Protein AF-0000000083668691 (afdb_homodimer)

Radius of gyration: 17.93 Å; Cα contacts (8 Å, |Δi|>4): 559; chains: 2; bounding box: 50×46×38 Å

Solvent-accessible surface area (backbone atoms only — not comparable to full-atom values): 11368 Å² total; per-residue (Å²): 122,54,27,20,34,43,36,42,38,36,45,34,29,28,85,39,55,47,68,61,53,48,50,50,60,64,41,33,59,66,46,41,31,70,76,36,51,63,59,23,62,40,50,41,69,75,35,77,84,56,58,48,55,72,8,24,35,39,38,32,35,18,89,68,47,83,73,34,59,35,37,27,35,35,28,67,38,55,37,80,88,70,32,34,39,31,34,32,60,79,45,52,50,54,55,80,65,25,82,39,41,37,38,38,40,38,47,41,69,37,71,74,122,120,55,27,21,34,43,36,42,38,37,44,33,30,29,84,40,53,45,69,60,54,46,49,51,62,64,41,34,60,68,47,41,32,70,77,36,50,63,59,22,61,41,49,44,68,78,35,76,84,55,56,48,56,73,7,24,34,39,39,32,36,17,90,70,45,83,75,33,58,36,37,29,34,34,29,68,38,56,37,80,90,69,32,36,38,31,33,31,61,77,47,53,48,53,55,78,66,25,81,39,41,39,38,37,41,38,48,42,69,36,72,72,124

pLDDT: mean 93.9, std 8.85, range [37.94, 98.94]

Secondary structure (DSSP, 8-state):
--EEEEEEEEEEEESS-HHHHHHHHHTHHHHHHHH-TTTEEEEEEEETTSSSTT-EEEEEE-TT-SS-SEEEEEEEEEETTTTEEEEEEEEEGGGGT-SEEEEEEEEEEE---/--EEEEEEEEEEEEES-HHHHHHHHHTHHHHHHHH-TTTEEEEEEEETTSSSTT-EEEEEE-TT-SS-SEEEEEEEEEETTTTEEEEEEEE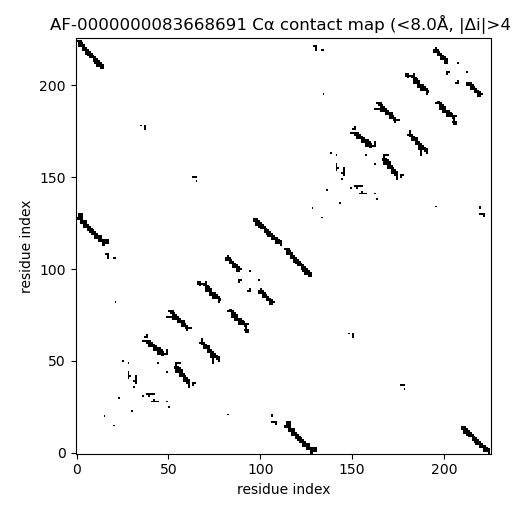EGGGGT-SEEEEEEEEEEE---

Nearest PDB structures (foldseek):
  8h3j-assembly1_A  TM=9.217E-01  e=1.024E-06  Halostachys caspica
  8ho2-assembly1_B  TM=9.103E-01  e=5.864E-06  Nelumbo nucifera
  4q0k-assembly1_A  TM=9.110E-01  e=1.590E-05  Medicago truncatula
  7mwn-assembly1_A  TM=8.900E-01  e=5.864E-06  Arabidopsis thaliana
  4dsc-assembly1_B  TM=8.656E-01  e=2.617E-05  Arabidopsis thaliana

Structure (mmCIF, N/CA/C/O backbone):
data_AF-0000000083668691-model_v1
#
loop_
_entity.id
_entity.type
_entity.pdbx_description
1 polymer 'MLP-like protein 423-like'
#
loop_
_atom_site.group_PDB
_atom_site.id
_atom_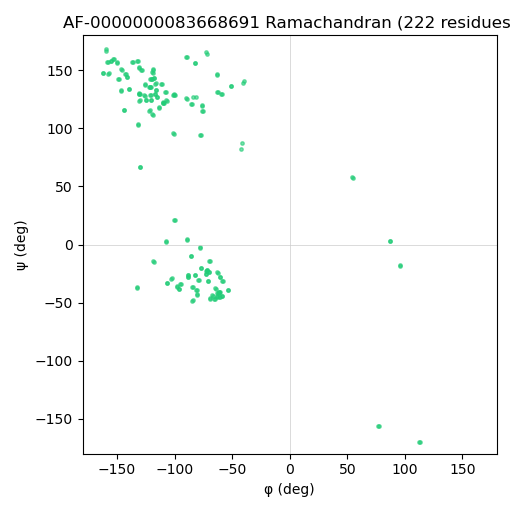site.type_symbol
_atom_site.label_atom_id
_atom_site.label_alt_id
_atom_site.label_comp_id
_atom_site.label_asym_id
_atom_site.label_entity_id
_atom_site.label_seq_id
_atom_site.pdbx_PDB_ins_code
_atom_site.Cartn_x
_atom_site.Cartn_y
_atom_site.Cartn_z
_atom_site.occupancy
_atom_site.B_iso_or_equiv
_atom_site.auth_seq_id
_atom_site.auth_comp_id
_atom_site.auth_asym_id
_atom_site.auth_atom_id
_atom_site.pdbx_PDB_model_num
ATOM 1 N N . MET A 1 1 ? -27.156 2.176 -1.425 1 62.47 1 MET A N 1
ATOM 2 C CA . MET A 1 1 ? -26.297 2.779 -0.406 1 62.47 1 MET A CA 1
ATOM 3 C C . MET A 1 1 ? -25.078 3.438 -1.041 1 62.47 1 MET A C 1
ATOM 5 O O . MET A 1 1 ? -24.656 3.045 -2.129 1 62.47 1 MET A O 1
ATOM 9 N N . ALA A 1 2 ? -24.609 4.457 -0.485 1 76.69 2 ALA A N 1
ATOM 10 C CA . ALA A 1 2 ? -23.516 5.199 -1.096 1 76.69 2 ALA A CA 1
ATOM 11 C C . ALA A 1 2 ? -22.266 4.336 -1.189 1 76.69 2 ALA A C 1
ATOM 13 O O . ALA A 1 2 ? -22.047 3.453 -0.357 1 76.69 2 ALA A O 1
ATOM 14 N N . ALA A 1 3 ? -21.75 4.387 -2.365 1 89.5 3 ALA A N 1
ATOM 15 C CA . ALA A 1 3 ? -20.5 3.658 -2.584 1 89.5 3 ALA A CA 1
ATOM 16 C C . ALA A 1 3 ? -19.375 4.605 -2.996 1 89.5 3 ALA A C 1
ATOM 18 O O . ALA A 1 3 ? -19.641 5.727 -3.438 1 89.5 3 ALA A O 1
ATOM 19 N N . LEU A 1 4 ? -18.188 4.223 -2.572 1 94.81 4 LEU A N 1
ATOM 20 C CA . LEU A 1 4 ? -17.031 5 -3.002 1 94.81 4 LEU A CA 1
ATOM 21 C C . LEU A 1 4 ? -15.93 4.09 -3.514 1 94.81 4 LEU A C 1
ATOM 23 O O . LEU A 1 4 ? -15.914 2.893 -3.217 1 94.81 4 LEU A O 1
ATOM 27 N N . ARG A 1 5 ? -15.086 4.727 -4.328 1 96.75 5 ARG A N 1
ATOM 28 C CA . ARG A 1 5 ? -13.812 4.125 -4.691 1 96.75 5 ARG A CA 1
ATOM 29 C C . ARG A 1 5 ? -12.656 4.828 -3.984 1 96.75 5 ARG A C 1
ATOM 31 O O . ARG A 1 5 ? -12.594 6.059 -3.951 1 96.75 5 ARG A O 1
ATOM 38 N N . GLY A 1 6 ? -11.914 4.059 -3.285 1 97.56 6 GLY A N 1
ATOM 39 C CA . GLY A 1 6 ? -10.648 4.543 -2.746 1 97.56 6 GLY A CA 1
ATOM 40 C C . GLY A 1 6 ? -9.445 4.102 -3.555 1 97.56 6 GLY A C 1
ATOM 41 O O . GLY A 1 6 ? -9.328 2.928 -3.914 1 97.56 6 GLY A O 1
ATOM 42 N N . LYS A 1 7 ? -8.578 5.09 -3.914 1 98.25 7 LYS A N 1
ATOM 43 C CA . LYS A 1 7 ? -7.379 4.77 -4.684 1 98.25 7 LYS A CA 1
ATOM 44 C C . LYS A 1 7 ? -6.117 5.191 -3.932 1 98.25 7 LYS A C 1
ATOM 46 O O . LYS A 1 7 ? -6.078 6.27 -3.332 1 98.25 7 LYS A O 1
ATOM 51 N N . LEU A 1 8 ? -5.129 4.312 -3.916 1 98.69 8 LEU A N 1
ATOM 52 C CA . LEU A 1 8 ? -3.785 4.613 -3.436 1 98.69 8 LEU A CA 1
ATOM 53 C C . LEU A 1 8 ? -2.744 4.285 -4.5 1 98.69 8 LEU A C 1
ATOM 55 O O . LEU A 1 8 ? -2.713 3.168 -5.023 1 98.69 8 LEU A O 1
ATOM 59 N N . GLU A 1 9 ? -1.947 5.227 -4.859 1 98.75 9 GLU A N 1
ATOM 60 C CA . GLU A 1 9 ? -0.796 5.027 -5.734 1 98.75 9 GLU A CA 1
ATOM 61 C C . GLU A 1 9 ? 0.509 5.352 -5.012 1 98.75 9 GLU A C 1
ATOM 63 O O . GLU A 1 9 ? 0.641 6.414 -4.398 1 98.75 9 GLU A O 1
ATOM 68 N N . VAL A 1 10 ? 1.427 4.441 -5.086 1 98.38 10 VAL A N 1
ATOM 69 C CA . VAL A 1 10 ? 2.762 4.648 -4.531 1 98.38 10 VAL A CA 1
ATOM 70 C C . VAL A 1 10 ? 3.807 4.512 -5.637 1 98.38 10 VAL A C 1
ATOM 72 O O . VAL A 1 10 ? 3.771 3.559 -6.418 1 98.38 10 VAL A O 1
ATOM 75 N N . ASP A 1 11 ? 4.648 5.492 -5.719 1 97.81 11 ASP A N 1
ATOM 76 C CA . ASP A 1 11 ? 5.77 5.539 -6.652 1 97.81 11 ASP A CA 1
ATOM 77 C C . ASP A 1 11 ? 7.094 5.695 -5.91 1 97.81 11 ASP A C 1
ATOM 79 O O . ASP A 1 11 ? 7.316 6.699 -5.23 1 97.81 11 ASP A O 1
ATOM 83 N N . ILE A 1 12 ? 7.938 4.652 -6.023 1 96.94 12 ILE A N 1
ATOM 84 C CA . ILE A 1 12 ? 9.219 4.699 -5.32 1 96.94 12 ILE A CA 1
ATOM 85 C C . ILE A 1 12 ? 10.359 4.641 -6.328 1 96.94 12 ILE A C 1
ATOM 87 O O . ILE A 1 12 ? 10.188 4.145 -7.445 1 96.94 12 ILE A O 1
ATOM 91 N N . GLU A 1 13 ? 11.461 5.254 -5.953 1 95.44 13 GLU A N 1
ATOM 92 C CA . GLU A 1 13 ? 12.727 5.098 -6.66 1 95.44 13 GLU A CA 1
ATOM 93 C C . GLU A 1 13 ? 13.773 4.434 -5.773 1 95.44 13 GLU A C 1
ATOM 95 O O . GLU A 1 13 ? 13.898 4.766 -4.594 1 95.44 13 GLU A O 1
ATOM 100 N N . LEU A 1 14 ? 14.461 3.414 -6.371 1 91.56 14 LEU A N 1
ATOM 101 C CA . LEU A 1 14 ? 15.508 2.775 -5.582 1 91.56 14 LEU A CA 1
ATOM 102 C C . LEU A 1 14 ? 16.672 2.336 -6.473 1 91.56 14 LEU A C 1
ATOM 104 O O . LEU A 1 14 ? 16.5 2.18 -7.688 1 91.56 14 LEU A O 1
ATOM 108 N N . LYS A 1 15 ? 17.875 2.357 -5.816 1 88.94 15 LYS A N 1
ATOM 109 C CA . LYS A 1 15 ? 19.078 1.866 -6.496 1 88.94 15 LYS A CA 1
ATOM 110 C C . LYS A 1 15 ? 19.109 0.341 -6.512 1 88.94 15 LYS A C 1
ATOM 112 O O . LYS A 1 15 ? 19.469 -0.286 -5.512 1 88.94 15 LYS A O 1
ATOM 117 N N . SER A 1 16 ? 18.609 -0.259 -7.602 1 89.12 16 SER A N 1
ATOM 118 C CA . SER A 1 16 ? 18.562 -1.709 -7.762 1 89.12 16 SER A CA 1
ATOM 119 C C . SER A 1 16 ? 18.438 -2.098 -9.234 1 89.12 16 SER A C 1
ATOM 121 O O . SER A 1 16 ? 18.219 -1.238 -10.094 1 89.12 16 SER A O 1
ATOM 123 N N . ASN A 1 17 ? 18.625 -3.334 -9.477 1 92.5 17 ASN A N 1
ATOM 124 C CA . ASN A 1 17 ? 18.391 -3.908 -10.797 1 92.5 17 ASN A CA 1
ATOM 125 C C . ASN A 1 17 ? 16.922 -4.258 -11 1 92.5 17 ASN A C 1
ATOM 127 O O . ASN A 1 17 ? 16.344 -5 -10.203 1 92.5 17 ASN A O 1
ATOM 131 N N . ALA A 1 18 ? 16.375 -3.75 -12.086 1 95 18 ALA A N 1
ATOM 132 C CA . ALA A 1 18 ? 14.945 -3.926 -12.328 1 95 18 ALA A CA 1
ATOM 133 C C . ALA A 1 18 ? 14.594 -5.402 -12.492 1 95 18 ALA A C 1
ATOM 135 O O . ALA A 1 18 ? 13.555 -5.859 -12 1 95 18 ALA A O 1
ATOM 136 N N . ASP A 1 19 ? 15.414 -6.152 -13.195 1 95.19 19 ASP A N 1
ATOM 137 C CA . ASP A 1 19 ? 15.148 -7.57 -13.406 1 95.19 19 ASP A CA 1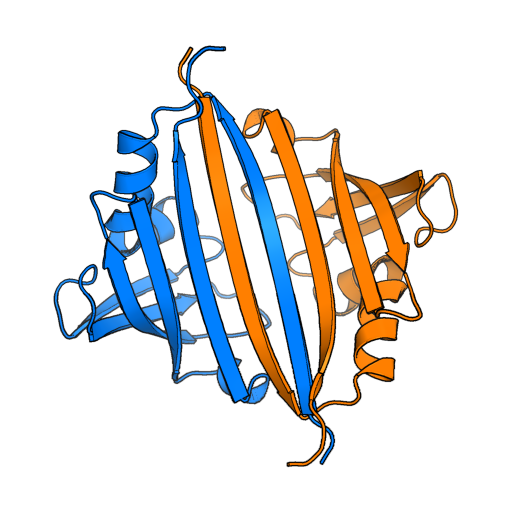
ATOM 138 C C . ASP A 1 19 ? 15.148 -8.336 -12.086 1 95.19 19 ASP A C 1
ATOM 140 O O . ASP A 1 19 ? 14.266 -9.156 -11.836 1 95.19 19 ASP A O 1
ATOM 144 N N . LYS A 1 20 ? 16.125 -8.039 -11.305 1 94.5 20 LYS A N 1
ATOM 145 C CA . LYS A 1 20 ? 16.234 -8.719 -10.008 1 94.5 20 LYS A CA 1
ATOM 146 C C . LYS A 1 20 ? 15.055 -8.359 -9.102 1 94.5 20 LYS A C 1
ATOM 148 O O . LYS A 1 20 ? 14.484 -9.227 -8.445 1 94.5 20 LYS A O 1
ATOM 153 N N . TYR A 1 21 ? 14.773 -7.156 -9.031 1 96.06 21 TYR A N 1
ATOM 154 C CA . TYR A 1 21 ? 13.648 -6.703 -8.227 1 96.06 21 TYR A CA 1
ATOM 155 C C . TYR A 1 21 ? 12.344 -7.336 -8.695 1 96.06 21 TYR A C 1
ATOM 157 O O . TYR A 1 21 ? 11.547 -7.812 -7.883 1 96.06 21 TYR A O 1
ATOM 165 N N . TRP A 1 22 ? 12.102 -7.395 -10 1 97.69 22 TRP A N 1
ATOM 166 C CA . TRP A 1 22 ? 10.914 -8.008 -10.578 1 97.69 22 TRP A CA 1
ATOM 167 C C . TRP A 1 22 ? 10.836 -9.484 -10.227 1 97.69 22 TRP A C 1
ATOM 169 O O . TRP A 1 22 ? 9.781 -9.984 -9.828 1 97.69 22 TRP A O 1
ATOM 179 N N . GLN A 1 23 ? 11.93 -10.172 -10.266 1 97.06 23 GLN A N 1
ATOM 180 C CA . GLN A 1 23 ? 11.953 -11.594 -9.93 1 97.06 23 GLN A CA 1
ATOM 181 C C . GLN A 1 23 ? 11.578 -11.812 -8.469 1 97.06 23 GLN A C 1
ATOM 183 O O . GLN A 1 23 ? 10.898 -12.789 -8.133 1 97.06 23 GLN A O 1
ATOM 188 N N . THR A 1 24 ? 12.039 -10.922 -7.637 1 96.44 24 THR A N 1
ATOM 189 C CA . THR A 1 24 ? 11.68 -10.992 -6.227 1 96.44 24 THR A CA 1
ATOM 190 C C . THR A 1 24 ? 10.172 -10.867 -6.043 1 96.44 24 THR A C 1
ATOM 192 O O . THR A 1 24 ? 9.562 -11.617 -5.273 1 96.44 24 THR A O 1
ATOM 195 N N . ILE A 1 25 ? 9.57 -9.938 -6.719 1 97.75 25 ILE A N 1
ATOM 196 C CA . ILE A 1 25 ? 8.125 -9.742 -6.668 1 97.75 25 ILE A CA 1
ATOM 197 C C . ILE A 1 25 ? 7.418 -10.992 -7.176 1 97.75 25 ILE A C 1
ATOM 199 O O . ILE A 1 25 ? 6.461 -11.469 -6.562 1 97.75 25 ILE A O 1
ATOM 203 N N . ARG A 1 26 ? 7.93 -11.594 -8.242 1 98.12 26 ARG A N 1
ATOM 204 C CA . ARG A 1 26 ? 7.32 -12.773 -8.836 1 98.12 26 ARG A CA 1
ATOM 205 C C . ARG A 1 26 ? 7.473 -13.992 -7.922 1 98.12 26 ARG A C 1
ATOM 207 O O . ARG A 1 26 ? 6.652 -14.906 -7.957 1 98.12 26 ARG A O 1
ATOM 214 N N . ASP A 1 27 ? 8.469 -13.969 -7.055 1 98.12 27 ASP A N 1
ATOM 215 C CA . ASP A 1 27 ? 8.719 -15.078 -6.141 1 98.12 27 ASP A CA 1
ATOM 216 C C . ASP A 1 27 ? 8.164 -14.781 -4.746 1 98.12 27 ASP A C 1
ATOM 218 O O . ASP A 1 27 ? 8.609 -15.375 -3.76 1 98.12 27 ASP A O 1
ATOM 222 N N . SER A 1 28 ? 7.262 -13.898 -4.664 1 97.81 28 SER A N 1
ATOM 223 C CA . SER A 1 28 ? 6.723 -13.414 -3.398 1 97.81 28 SER A CA 1
ATOM 224 C C . SER A 1 28 ? 6.125 -14.555 -2.578 1 97.81 28 SER A C 1
ATOM 226 O O . SER A 1 28 ? 6.137 -14.508 -1.346 1 97.81 28 SER A O 1
ATOM 228 N N . THR A 1 29 ? 5.562 -15.602 -3.189 1 98.31 29 THR A N 1
ATOM 229 C CA . THR A 1 29 ? 4.965 -16.719 -2.482 1 98.31 29 THR A CA 1
ATOM 230 C C . THR A 1 29 ? 5.949 -17.312 -1.477 1 98.31 29 THR A C 1
ATOM 232 O O . THR A 1 29 ? 5.578 -17.625 -0.341 1 98.31 29 THR A O 1
ATOM 235 N N . THR A 1 30 ? 7.188 -17.391 -1.86 1 97.62 30 THR A N 1
ATOM 236 C CA . THR A 1 30 ? 8.211 -17.984 -1.01 1 97.62 30 THR A CA 1
ATOM 237 C C . THR A 1 30 ? 8.984 -16.906 -0.254 1 97.62 30 THR A C 1
ATOM 239 O O . THR A 1 30 ? 9.281 -17.078 0.932 1 97.62 30 THR A O 1
ATOM 242 N N . ILE A 1 31 ? 9.25 -15.781 -0.813 1 97.38 31 ILE A N 1
ATOM 243 C CA . ILE A 1 31 ? 10.172 -14.773 -0.285 1 97.38 31 ILE A CA 1
ATOM 244 C C . ILE A 1 31 ? 9.469 -13.953 0.792 1 97.38 31 ILE A C 1
ATOM 246 O O . ILE A 1 31 ? 10.055 -13.648 1.832 1 97.38 31 ILE A O 1
ATOM 250 N N . PHE A 1 32 ? 8.227 -13.617 0.652 1 96.25 32 PHE A N 1
ATOM 251 C CA . PHE A 1 32 ? 7.578 -12.648 1.524 1 96.25 32 PHE A CA 1
ATOM 252 C C . PHE A 1 32 ? 7.414 -13.211 2.932 1 96.25 32 PHE A C 1
ATOM 254 O O . PHE A 1 32 ? 7.777 -12.555 3.912 1 96.25 32 PHE A O 1
ATOM 261 N N . PRO A 1 33 ? 6.914 -14.492 3.09 1 96.69 33 PRO A N 1
ATOM 262 C CA . PRO A 1 33 ? 6.793 -15.008 4.457 1 96.69 33 PRO A CA 1
ATOM 263 C C . PRO A 1 33 ? 8.133 -15.078 5.184 1 96.69 33 PRO A C 1
ATOM 265 O O . PRO A 1 33 ? 8.195 -14.883 6.402 1 96.69 33 PRO A O 1
ATOM 268 N N . LYS A 1 34 ? 9.258 -15.25 4.441 1 95.75 34 LYS A N 1
ATOM 269 C CA . LYS A 1 34 ? 10.594 -15.328 5.031 1 95.75 34 LYS A CA 1
ATOM 270 C C . LYS A 1 34 ? 11.133 -13.938 5.355 1 95.75 34 LYS A C 1
ATOM 272 O O . LYS A 1 34 ? 11.703 -13.719 6.43 1 95.75 34 LYS A O 1
ATOM 277 N N . ALA A 1 35 ? 10.93 -13.031 4.445 1 91.81 35 ALA A N 1
ATOM 278 C CA . ALA A 1 35 ? 11.492 -11.695 4.57 1 91.81 35 ALA A CA 1
ATOM 279 C C . ALA A 1 35 ? 10.664 -10.836 5.523 1 91.81 35 ALA A C 1
ATOM 281 O O . ALA A 1 35 ? 11.203 -9.961 6.211 1 91.81 35 ALA A O 1
ATOM 282 N N . PHE A 1 36 ? 9.281 -11.117 5.586 1 90.5 36 PHE A N 1
ATOM 283 C CA . PHE A 1 36 ? 8.375 -10.305 6.391 1 90.5 36 PHE A CA 1
ATOM 284 C C . PHE A 1 36 ? 7.508 -11.18 7.285 1 90.5 36 PHE A C 1
ATOM 286 O O . PHE A 1 36 ? 6.277 -11.141 7.195 1 90.5 36 PHE A O 1
ATOM 293 N N . PRO A 1 37 ? 8.07 -11.828 8.219 1 90.06 37 PRO A N 1
ATOM 294 C CA . PRO A 1 37 ? 7.312 -12.766 9.055 1 90.06 37 PRO A CA 1
ATOM 295 C C . PRO A 1 37 ? 6.336 -12.055 9.992 1 90.06 37 PRO A C 1
ATOM 297 O O . PRO A 1 37 ? 5.402 -12.68 10.508 1 90.06 37 PRO A O 1
ATOM 300 N N . HIS A 1 38 ? 6.488 -10.766 10.141 1 85.25 38 HIS A N 1
ATOM 301 C CA . HIS A 1 38 ? 5.57 -9.969 10.945 1 85.25 38 HIS A CA 1
ATOM 302 C C . HIS A 1 38 ? 4.27 -9.703 10.195 1 85.25 38 HIS A C 1
ATOM 304 O O . HIS A 1 38 ? 3.244 -9.398 10.812 1 85.25 38 HIS A O 1
ATOM 310 N N . ASP A 1 39 ? 4.348 -9.844 8.898 1 89.38 39 ASP A N 1
ATOM 311 C CA . ASP A 1 39 ? 3.184 -9.523 8.086 1 89.38 39 ASP A CA 1
ATOM 312 C C . ASP A 1 39 ? 2.512 -10.789 7.562 1 89.38 39 ASP A C 1
ATOM 314 O O . ASP A 1 39 ? 1.282 -10.867 7.5 1 89.38 39 ASP A O 1
ATOM 318 N N . TYR A 1 40 ? 3.381 -11.75 7.32 1 94.31 40 TYR A N 1
ATOM 319 C CA . TYR A 1 40 ? 2.867 -12.945 6.664 1 94.31 40 TYR A CA 1
ATOM 320 C C . TYR A 1 40 ? 3.297 -14.203 7.414 1 94.31 40 TYR A C 1
ATOM 322 O O . TYR A 1 40 ? 4.488 -14.406 7.66 1 94.31 40 TYR A O 1
ATOM 330 N N . LYS A 1 41 ? 2.346 -15.055 7.695 1 96 41 LYS A N 1
ATOM 331 C CA . LYS A 1 41 ? 2.656 -16.391 8.211 1 96 41 LYS A CA 1
ATOM 332 C C . LYS A 1 41 ? 2.961 -17.359 7.074 1 96 41 LYS A C 1
ATOM 334 O O . LYS A 1 41 ? 3.969 -18.062 7.113 1 96 41 LYS A O 1
ATOM 339 N N . SER A 1 42 ? 2.082 -17.359 6.047 1 97.81 42 SER A N 1
ATOM 340 C CA . SER A 1 42 ? 2.32 -18.219 4.891 1 97.81 42 SER A CA 1
ATOM 341 C C . SER A 1 42 ? 1.568 -17.719 3.664 1 97.81 42 SER A C 1
ATOM 343 O O . SER A 1 42 ? 0.608 -16.953 3.785 1 97.81 42 SER A O 1
ATOM 345 N N . ILE A 1 43 ? 2.047 -18.094 2.516 1 98.56 43 ILE A N 1
ATOM 346 C CA . ILE A 1 43 ? 1.37 -17.938 1.233 1 98.56 43 ILE A CA 1
ATOM 347 C C . ILE A 1 43 ? 1.383 -19.266 0.478 1 98.56 43 ILE A C 1
ATOM 349 O O . ILE A 1 43 ? 2.445 -19.859 0.263 1 98.56 43 ILE A O 1
ATOM 353 N N . GLU A 1 44 ? 0.195 -19.734 0.093 1 98.81 44 GLU A N 1
ATOM 354 C CA . GLU A 1 44 ? 0.077 -21.031 -0.574 1 98.81 44 GLU A CA 1
ATOM 355 C C . GLU A 1 44 ? -0.562 -20.891 -1.952 1 98.81 44 GLU A C 1
ATOM 357 O O . GLU A 1 44 ? -1.511 -20.109 -2.123 1 98.81 44 GLU A O 1
ATOM 362 N N . ILE A 1 45 ? -0.086 -21.656 -2.863 1 98.88 45 ILE A N 1
ATOM 363 C CA . ILE A 1 45 ? -0.696 -21.703 -4.188 1 98.88 45 ILE A CA 1
ATOM 364 C C . ILE A 1 45 ? -1.848 -22.719 -4.188 1 98.88 45 ILE A C 1
ATOM 366 O O . ILE A 1 45 ? -1.642 -23.906 -3.943 1 98.88 45 ILE A O 1
ATOM 370 N N . LEU A 1 46 ? -3.031 -22.203 -4.504 1 98.81 46 LEU A N 1
ATOM 371 C CA . LEU A 1 46 ? -4.203 -23.078 -4.516 1 98.81 46 LEU A CA 1
ATOM 372 C C . LEU A 1 46 ? -4.492 -23.578 -5.93 1 98.81 46 LEU A C 1
ATOM 374 O O . LEU A 1 46 ? -4.957 -24.703 -6.109 1 98.81 46 LEU A O 1
ATOM 378 N N . GLU A 1 47 ? -4.305 -22.734 -6.914 1 98.81 47 GLU A N 1
ATOM 379 C CA . GLU A 1 47 ? -4.492 -23.047 -8.328 1 98.81 47 GLU A CA 1
ATOM 380 C C . GLU A 1 47 ? -3.424 -22.375 -9.188 1 98.81 47 GLU A C 1
ATOM 382 O O . GLU A 1 47 ? -3.018 -21.25 -8.906 1 98.81 47 GLU A O 1
ATOM 387 N N . GLY A 1 48 ? -3 -23.016 -10.211 1 98.69 48 GLY A N 1
ATOM 388 C CA . GLY A 1 48 ? -1.98 -22.484 -11.102 1 98.69 48 GLY A CA 1
ATOM 389 C C . GLY A 1 48 ? -0.579 -22.578 -10.523 1 98.69 48 GLY A C 1
ATOM 390 O O . GLY A 1 48 ? -0.291 -23.469 -9.727 1 98.69 48 GLY A O 1
ATOM 391 N N . ASP A 1 49 ? 0.387 -21.688 -11.008 1 98.44 49 ASP A N 1
ATOM 392 C CA . ASP A 1 49 ? 1.78 -21.75 -10.57 1 98.44 49 ASP A CA 1
ATOM 393 C C . ASP A 1 49 ? 2.119 -20.594 -9.641 1 98.44 49 ASP A C 1
ATOM 395 O O . ASP A 1 49 ? 3.281 -20.406 -9.281 1 98.44 49 ASP A O 1
ATOM 399 N N . GLY A 1 50 ? 1.135 -19.766 -9.328 1 98.38 50 GLY A N 1
ATOM 400 C CA . GLY A 1 50 ? 1.32 -18.656 -8.414 1 98.38 50 GLY A CA 1
ATOM 401 C C . GLY A 1 50 ? 1.824 -17.391 -9.102 1 98.38 50 GLY A C 1
ATOM 402 O O . GLY A 1 50 ? 1.99 -16.359 -8.453 1 98.38 50 GLY A O 1
ATOM 403 N N . LYS A 1 51 ? 1.968 -17.453 -10.453 1 98.31 51 LYS A N 1
ATOM 404 C CA . LYS A 1 51 ? 2.568 -16.328 -11.156 1 98.31 51 LYS A CA 1
ATOM 405 C C . LYS A 1 51 ? 1.741 -15.938 -12.375 1 98.31 51 LYS A C 1
ATOM 407 O O . LYS A 1 51 ? 1.53 -14.75 -12.641 1 98.31 51 LYS A O 1
ATOM 412 N N . ALA A 1 52 ? 1.181 -16.875 -13.055 1 98.31 52 ALA A N 1
ATOM 413 C CA . ALA A 1 52 ? 0.442 -16.625 -14.289 1 98.31 52 ALA A CA 1
ATOM 414 C C . ALA A 1 52 ? -0.983 -16.172 -13.992 1 98.31 52 ALA A C 1
ATOM 416 O O . ALA A 1 52 ? -1.52 -16.453 -12.914 1 98.31 52 ALA A O 1
ATOM 417 N N . ALA A 1 53 ? -1.551 -15.453 -14.977 1 98.69 53 ALA A N 1
ATOM 418 C CA . ALA A 1 53 ? -2.957 -15.07 -14.883 1 98.69 53 ALA A CA 1
ATOM 419 C C . ALA A 1 53 ? -3.834 -16.281 -14.578 1 98.69 53 ALA A C 1
ATOM 421 O O . ALA A 1 53 ? -3.643 -17.359 -15.164 1 98.69 53 ALA A O 1
ATOM 422 N N . GLY A 1 54 ? -4.754 -16.078 -13.68 1 98.81 54 GLY A N 1
ATOM 423 C CA . GLY A 1 54 ? -5.664 -17.156 -13.305 1 98.81 54 GLY A CA 1
ATOM 424 C C . GLY A 1 54 ? -5.223 -17.906 -12.062 1 98.81 54 GLY A C 1
ATOM 425 O O . GLY A 1 54 ? -6.012 -18.641 -11.453 1 98.81 54 GLY A O 1
ATOM 426 N N . SER A 1 55 ? -3.885 -17.797 -11.641 1 98.88 55 SER A N 1
ATOM 427 C CA . SER A 1 55 ? -3.41 -18.438 -10.414 1 98.88 55 SER A CA 1
ATOM 428 C C . SER A 1 55 ? -4.117 -17.875 -9.188 1 98.88 55 SER A C 1
ATOM 430 O O . SER A 1 55 ? -4.484 -16.703 -9.156 1 98.88 55 SER A O 1
ATOM 432 N N . ILE A 1 56 ? -4.328 -18.75 -8.195 1 98.94 56 ILE A N 1
ATOM 433 C CA . ILE A 1 56 ? -4.977 -18.391 -6.934 1 98.94 56 ILE A CA 1
ATOM 434 C C . ILE A 1 56 ? -4.031 -18.672 -5.77 1 98.94 56 ILE A C 1
ATOM 436 O O . ILE A 1 56 ? -3.486 -19.781 -5.66 1 98.94 56 ILE A O 1
ATOM 440 N N . ARG A 1 57 ? -3.783 -17.672 -4.984 1 98.88 57 ARG A N 1
ATOM 441 C CA . ARG A 1 57 ? -2.92 -17.797 -3.814 1 98.88 57 ARG A CA 1
ATOM 442 C C . ARG A 1 57 ? -3.684 -17.469 -2.535 1 98.88 57 ARG A C 1
ATOM 444 O O . ARG A 1 57 ? -4.539 -16.578 -2.525 1 98.88 57 ARG A O 1
ATOM 451 N N . HIS A 1 58 ? -3.359 -18.234 -1.461 1 98.81 58 HIS A N 1
ATOM 452 C CA . HIS A 1 58 ? -3.963 -18.016 -0.15 1 98.81 58 HIS A CA 1
ATOM 453 C C . HIS A 1 58 ? -2.947 -17.453 0.838 1 98.81 58 HIS A C 1
ATOM 455 O O . HIS A 1 58 ? -1.899 -18.062 1.072 1 98.81 58 HIS A O 1
ATOM 461 N N . PHE A 1 59 ? -3.25 -16.375 1.353 1 98.19 59 PHE A N 1
ATOM 462 C CA . PHE A 1 59 ? -2.406 -15.672 2.314 1 98.19 59 PHE A CA 1
ATOM 463 C C . PHE A 1 59 ? -2.9 -15.906 3.738 1 98.19 59 PHE A C 1
ATOM 465 O O . PHE A 1 59 ? -4.086 -15.742 4.023 1 98.19 59 PHE A O 1
ATOM 472 N N . THR A 1 60 ? -2.057 -16.297 4.59 1 97.81 60 THR A N 1
ATOM 473 C CA . THR A 1 60 ? -2.27 -16.266 6.031 1 97.81 60 THR A CA 1
ATOM 474 C C . THR A 1 60 ? -1.386 -15.203 6.688 1 97.81 60 THR A C 1
ATOM 476 O O . THR A 1 60 ? -0.16 -15.25 6.562 1 97.81 60 THR A O 1
ATOM 479 N N . TYR A 1 61 ? -2.016 -14.297 7.359 1 94.94 61 TYR A N 1
ATOM 480 C CA . TYR A 1 61 ? -1.284 -13.172 7.93 1 94.94 61 TYR A CA 1
ATOM 481 C C . TYR A 1 61 ? -0.799 -13.492 9.336 1 94.94 61 TYR A C 1
ATOM 483 O O . TYR A 1 61 ? -1.318 -14.406 9.984 1 94.94 61 TYR A O 1
ATOM 491 N N . ALA A 1 62 ? 0.148 -12.734 9.773 1 89.5 62 ALA A N 1
ATOM 492 C CA . ALA A 1 62 ? 0.718 -12.945 11.102 1 89.5 62 ALA A CA 1
ATOM 493 C C . ALA A 1 62 ? -0.257 -12.516 12.188 1 89.5 62 ALA A C 1
ATOM 495 O O . ALA A 1 62 ? -1.234 -11.812 11.914 1 89.5 62 ALA A O 1
ATOM 496 N N . GLU A 1 63 ? -0.17 -12.852 13.445 1 83.81 63 GLU A N 1
ATOM 497 C CA . GLU A 1 63 ? -1.091 -12.688 14.57 1 83.81 63 GLU A CA 1
ATOM 498 C C . GLU A 1 63 ? -1.358 -11.211 14.852 1 83.81 63 GLU A C 1
ATOM 500 O O . GLU A 1 63 ? -2.445 -10.852 15.312 1 83.81 63 GLU A O 1
ATOM 505 N N . GLY A 1 64 ? -0.533 -10.352 14.508 1 77.75 64 GLY A N 1
ATOM 506 C CA . GLY A 1 64 ? -0.717 -8.945 14.836 1 77.75 64 GLY A CA 1
ATOM 507 C C . GLY A 1 64 ? -1.495 -8.18 13.781 1 77.75 64 GLY A C 1
ATOM 508 O O . GLY A 1 64 ? -1.811 -7.004 13.961 1 77.75 64 GLY A O 1
ATOM 509 N N . SER A 1 65 ? -1.949 -8.977 12.781 1 78.69 65 SER A N 1
ATOM 510 C CA . SER A 1 65 ? -2.717 -8.32 11.727 1 78.69 65 SER A CA 1
ATOM 511 C C . SER A 1 65 ? -4.133 -8 12.195 1 78.69 65 SER A C 1
ATOM 513 O O . SER A 1 65 ? -4.863 -8.898 12.633 1 78.69 65 SER A O 1
ATOM 515 N N . GLN A 1 66 ? -4.578 -6.809 12.234 1 78.25 66 GLN A N 1
ATOM 516 C CA . GLN A 1 66 ? -5.879 -6.398 12.75 1 78.25 66 GLN A CA 1
ATOM 517 C C . GLN A 1 66 ? -6.945 -6.449 11.664 1 78.25 66 GLN A C 1
ATOM 519 O O . GLN A 1 66 ? -8.125 -6.684 11.945 1 78.25 66 GLN A O 1
ATOM 524 N N . LEU A 1 67 ? -6.551 -6.316 10.422 1 80.06 67 LEU A N 1
ATOM 525 C CA . LEU A 1 67 ? -7.527 -6.16 9.352 1 80.06 67 LEU A CA 1
ATOM 526 C C . LEU A 1 67 ? -7.961 -7.516 8.805 1 80.06 67 LEU A C 1
ATOM 528 O O . LEU A 1 67 ? -9.102 -7.676 8.359 1 80.06 67 LEU A O 1
ATOM 532 N N . ALA A 1 68 ? -7.066 -8.469 8.914 1 89.56 68 ALA A N 1
ATOM 533 C CA . ALA A 1 68 ? -7.395 -9.758 8.312 1 89.56 68 ALA A CA 1
ATOM 534 C C . ALA A 1 68 ? -6.512 -10.867 8.867 1 89.56 68 ALA A C 1
ATOM 536 O O . ALA A 1 68 ? -5.328 -10.656 9.141 1 89.56 68 ALA A O 1
ATOM 537 N N . LYS A 1 69 ? -7.094 -12.031 8.945 1 94.19 69 LYS A N 1
ATOM 538 C CA . LYS A 1 69 ? -6.328 -13.234 9.281 1 94.19 69 LYS A CA 1
ATOM 539 C C . LYS A 1 69 ? -5.895 -13.969 8.016 1 94.19 69 LYS A C 1
ATOM 541 O O . LYS A 1 69 ? -4.844 -14.617 8 1 94.19 69 LYS A O 1
ATOM 546 N N . SER A 1 70 ? -6.75 -13.898 7.043 1 96.69 70 SER A N 1
ATOM 547 C CA . SER A 1 70 ? -6.402 -14.539 5.781 1 96.69 70 SER A CA 1
ATOM 548 C C . SER A 1 70 ? -7.141 -13.898 4.609 1 96.69 70 SER A C 1
ATOM 550 O O . SER A 1 70 ? -8.156 -13.227 4.801 1 96.69 70 SER A O 1
ATOM 552 N N . SER A 1 71 ? -6.602 -14.07 3.445 1 96.94 71 SER A N 1
ATOM 553 C CA . SER A 1 71 ? -7.23 -13.648 2.199 1 96.94 71 SER A CA 1
ATOM 554 C C . SER A 1 71 ? -6.82 -14.555 1.041 1 96.94 71 SER A C 1
ATOM 556 O O . SER A 1 71 ? -5.805 -15.242 1.117 1 96.94 71 SER A O 1
ATOM 558 N N . THR A 1 72 ? -7.672 -14.578 0.006 1 98.62 72 THR A N 1
ATOM 559 C CA . THR A 1 72 ? -7.371 -15.297 -1.229 1 98.62 72 THR A CA 1
ATOM 560 C C . THR A 1 72 ? -7.246 -14.32 -2.398 1 98.62 72 THR A C 1
ATOM 562 O O . THR A 1 72 ? -8.141 -13.508 -2.635 1 98.62 72 THR A O 1
ATOM 565 N N . GLU A 1 73 ? -6.137 -14.445 -3.049 1 98.62 73 GLU A N 1
ATOM 566 C CA . GLU A 1 73 ? -5.797 -13.547 -4.148 1 98.62 73 GLU A CA 1
ATOM 567 C C . GLU A 1 73 ? -5.816 -14.281 -5.484 1 98.62 73 GLU A C 1
ATOM 569 O O . GLU A 1 73 ? -5.414 -15.445 -5.57 1 98.62 73 GLU A O 1
ATOM 574 N N . ARG A 1 74 ? -6.363 -13.664 -6.527 1 98.88 74 ARG A N 1
ATOM 575 C CA . ARG A 1 74 ? -6.238 -14.125 -7.906 1 98.88 74 ARG A CA 1
ATOM 576 C C . ARG A 1 74 ? -5.305 -13.219 -8.703 1 98.88 74 ARG A C 1
ATOM 578 O O . ARG A 1 74 ? -5.422 -12 -8.648 1 98.88 74 ARG A O 1
ATOM 585 N N . ILE A 1 75 ? -4.363 -13.828 -9.414 1 98.88 75 ILE A N 1
ATOM 586 C CA . ILE A 1 75 ? -3.582 -13.062 -10.383 1 98.88 75 ILE A CA 1
ATOM 587 C C . ILE A 1 75 ? -4.414 -12.812 -11.633 1 98.88 75 ILE A C 1
ATOM 589 O O . ILE A 1 75 ? -4.746 -13.75 -12.367 1 98.88 75 ILE A O 1
ATOM 593 N N . GLU A 1 76 ? -4.695 -11.547 -11.844 1 98.94 76 GLU A N 1
ATOM 594 C CA . GLU A 1 76 ? -5.555 -11.195 -12.969 1 98.94 76 GLU A CA 1
ATOM 595 C C . GLU A 1 76 ? -4.754 -11.086 -14.266 1 98.94 76 GLU A C 1
ATOM 597 O O . GLU A 1 76 ? -5.25 -11.43 -15.336 1 98.94 76 GLU A O 1
ATOM 602 N N . ALA A 1 77 ? -3.6 -10.617 -14.188 1 98.88 77 ALA A N 1
ATOM 603 C CA . ALA A 1 77 ? -2.697 -10.453 -15.328 1 98.88 77 ALA A CA 1
ATOM 604 C C . ALA A 1 77 ? -1.244 -10.383 -14.867 1 98.88 77 ALA A C 1
ATOM 606 O O . ALA A 1 77 ? -0.957 -9.914 -13.766 1 98.88 77 ALA A O 1
ATOM 607 N N . ALA A 1 78 ? -0.364 -10.883 -15.664 1 98.69 78 ALA A N 1
ATOM 608 C CA . ALA A 1 78 ? 1.077 -10.773 -15.461 1 98.69 78 ALA A CA 1
ATOM 609 C C . ALA A 1 78 ? 1.818 -10.68 -16.797 1 98.69 78 ALA A C 1
ATOM 611 O O . ALA A 1 78 ? 1.493 -11.391 -17.734 1 98.69 78 ALA A O 1
ATOM 612 N N . ASP A 1 79 ? 2.717 -9.75 -16.875 1 98.75 79 ASP A N 1
ATOM 613 C CA . ASP A 1 79 ? 3.553 -9.555 -18.047 1 98.75 79 ASP A CA 1
ATOM 614 C C . ASP A 1 79 ? 5.023 -9.406 -17.672 1 98.75 79 ASP A C 1
ATOM 616 O O . ASP A 1 79 ? 5.449 -8.344 -17.219 1 98.75 79 ASP A O 1
ATOM 620 N N . ASP A 1 80 ? 5.793 -10.414 -17.859 1 98.12 80 ASP A N 1
ATOM 621 C CA . ASP A 1 80 ? 7.188 -10.414 -17.422 1 98.12 80 ASP A CA 1
ATOM 622 C C . ASP A 1 80 ? 8.023 -9.469 -18.281 1 98.12 80 ASP A C 1
ATOM 624 O O . ASP A 1 80 ? 9.023 -8.914 -17.812 1 98.12 80 ASP A O 1
ATOM 628 N N . GLU A 1 81 ? 7.695 -9.297 -19.516 1 97.5 81 GLU A N 1
ATOM 629 C CA . GLU A 1 81 ? 8.438 -8.375 -20.359 1 97.5 81 GLU A CA 1
ATOM 630 C C . GLU A 1 81 ? 8.242 -6.93 -19.922 1 97.5 81 GLU A C 1
ATOM 632 O O . GLU A 1 81 ? 9.211 -6.168 -19.828 1 97.5 81 GLU A O 1
ATOM 637 N N . LYS A 1 82 ? 7.004 -6.531 -19.609 1 97.56 82 LYS A N 1
ATOM 638 C CA . LYS A 1 82 ? 6.703 -5.18 -19.156 1 97.56 82 LYS A CA 1
ATOM 639 C C . LYS A 1 82 ? 6.906 -5.047 -17.656 1 97.56 82 LYS A C 1
ATOM 641 O O . LYS A 1 82 ? 6.902 -3.936 -17.109 1 97.56 82 LYS A O 1
ATOM 646 N N . LYS A 1 83 ? 7.098 -6.102 -17.031 1 98.5 83 LYS A N 1
ATOM 647 C CA . LYS A 1 83 ? 7.277 -6.191 -15.578 1 98.5 83 LYS A CA 1
ATOM 648 C C . LYS A 1 83 ? 6.113 -5.535 -14.836 1 98.5 83 LYS A C 1
ATOM 650 O O . LYS A 1 83 ? 6.324 -4.641 -14.016 1 98.5 83 LYS A O 1
ATOM 655 N N . THR A 1 84 ? 4.949 -6.059 -15.148 1 98.81 84 THR A N 1
ATOM 656 C CA . THR A 1 84 ? 3.711 -5.633 -14.5 1 98.81 84 THR A CA 1
ATOM 657 C C . THR A 1 84 ? 2.908 -6.84 -14.023 1 98.81 84 THR A C 1
ATOM 659 O O . THR A 1 84 ? 3.01 -7.926 -14.602 1 98.81 84 THR A O 1
ATOM 662 N N . ALA A 1 85 ? 2.119 -6.656 -13 1 98.88 85 ALA A N 1
ATOM 663 C CA . ALA A 1 85 ? 1.165 -7.656 -12.516 1 98.88 85 ALA A CA 1
ATOM 664 C C . ALA A 1 85 ? -0.055 -6.988 -11.891 1 98.88 85 ALA A C 1
ATOM 666 O O . ALA A 1 85 ? 0.059 -5.93 -11.266 1 98.88 85 ALA A O 1
ATOM 667 N N . THR A 1 86 ? -1.208 -7.594 -12.125 1 98.94 86 THR A N 1
ATOM 668 C CA . THR A 1 86 ? -2.465 -7.172 -11.523 1 98.94 86 THR A CA 1
ATOM 669 C C . THR A 1 86 ? -3.092 -8.312 -10.727 1 98.94 86 THR A C 1
ATOM 671 O O . THR A 1 86 ? -3.102 -9.461 -11.18 1 98.94 86 THR A O 1
ATOM 674 N N . TYR A 1 87 ? -3.574 -7.992 -9.523 1 98.88 87 TYR A N 1
ATOM 675 C CA . TYR A 1 87 ? -4.207 -9.008 -8.688 1 98.88 87 TYR A CA 1
ATOM 676 C C . TYR A 1 87 ? -5.484 -8.469 -8.055 1 98.88 87 TYR A C 1
ATOM 678 O O . TYR A 1 87 ? -5.664 -7.254 -7.941 1 98.88 87 TYR A O 1
ATOM 686 N N . SER A 1 88 ? -6.387 -9.422 -7.676 1 98.75 88 SER A N 1
ATOM 687 C CA . SER A 1 88 ? -7.605 -9.102 -6.938 1 98.75 88 SER A CA 1
ATOM 688 C C . SER A 1 88 ? -7.75 -9.984 -5.703 1 98.75 88 SER A 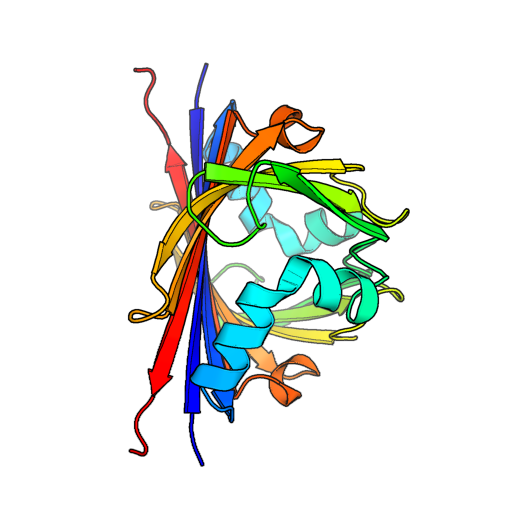C 1
ATOM 690 O O . SER A 1 88 ? -7.164 -11.07 -5.637 1 98.75 88 SER A O 1
ATOM 692 N N . ILE A 1 89 ? -8.375 -9.445 -4.734 1 98.19 89 ILE A N 1
ATOM 693 C CA . ILE A 1 89 ? -8.781 -10.266 -3.598 1 98.19 89 ILE A CA 1
ATOM 694 C C . ILE A 1 89 ? -10.172 -10.844 -3.848 1 98.19 89 ILE A C 1
ATOM 696 O O . ILE A 1 89 ? -11.133 -10.094 -4.043 1 98.19 89 ILE A O 1
ATOM 700 N N . ILE A 1 90 ? -10.266 -12.164 -3.74 1 98.31 90 ILE A N 1
ATOM 701 C CA . ILE A 1 90 ? -11.508 -12.766 -4.199 1 98.31 90 ILE A CA 1
ATOM 702 C C . ILE A 1 90 ? -12.203 -13.469 -3.033 1 98.31 90 ILE A C 1
ATOM 704 O O . ILE A 1 90 ? -13.375 -13.852 -3.135 1 98.31 90 ILE A O 1
ATOM 708 N N . GLN A 1 91 ? -11.516 -13.711 -1.893 1 97.31 91 GLN A N 1
ATOM 709 C CA . GLN A 1 91 ? -12.086 -14.305 -0.687 1 97.31 91 GLN A CA 1
ATOM 710 C C . GLN A 1 91 ? -11.32 -13.859 0.558 1 97.31 91 GLN A C 1
ATOM 712 O O . GLN A 1 91 ? -10.172 -13.43 0.465 1 97.31 91 GLN A O 1
ATOM 717 N N . GLY A 1 92 ? -12.07 -14.016 1.751 1 95.56 92 GLY A N 1
ATOM 718 C CA . GLY A 1 92 ? -11.406 -13.789 3.025 1 95.56 92 GLY A CA 1
ATOM 719 C C . GLY A 1 92 ? -11.914 -12.562 3.756 1 95.56 92 GLY A C 1
ATOM 720 O O . GLY A 1 92 ? -12.883 -11.938 3.324 1 95.56 92 GLY A O 1
ATOM 721 N N . ASP A 1 93 ? -11.211 -12.172 4.816 1 92.44 93 ASP A N 1
ATOM 722 C CA . ASP A 1 93 ? -11.688 -11.219 5.816 1 92.44 93 ASP A CA 1
ATOM 723 C C . ASP A 1 93 ? -11.734 -9.805 5.246 1 92.44 93 ASP A C 1
ATOM 725 O O . ASP A 1 93 ? -12.547 -8.984 5.672 1 92.44 93 ASP A O 1
ATOM 729 N N . LEU A 1 94 ? -10.977 -9.578 4.227 1 89.25 94 LEU A N 1
ATOM 730 C CA . LEU A 1 94 ? -10.875 -8.227 3.693 1 89.25 94 LEU A CA 1
ATOM 731 C C . LEU A 1 94 ?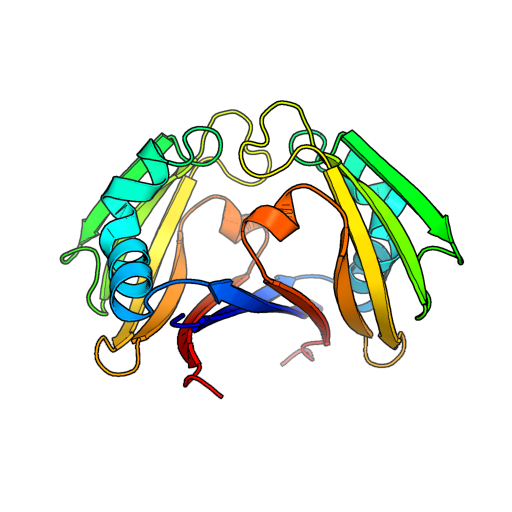 -12.156 -7.836 2.957 1 89.25 94 LEU A C 1
ATOM 733 O O . LEU A 1 94 ? -12.492 -6.652 2.879 1 89.25 94 LEU A O 1
ATOM 737 N N . LEU A 1 95 ? -12.828 -8.773 2.504 1 90.06 95 LEU A N 1
ATOM 738 C CA . LEU A 1 95 ? -14.008 -8.484 1.697 1 90.06 95 LEU A CA 1
ATOM 739 C C . LEU A 1 95 ? -15.188 -8.086 2.582 1 90.06 95 LEU A C 1
ATOM 741 O O . LEU A 1 95 ? -16.234 -7.684 2.078 1 90.06 95 LEU A O 1
ATOM 745 N N . GLN A 1 96 ? -15.023 -8.102 3.881 1 90.38 96 GLN A N 1
ATOM 746 C CA . GLN A 1 96 ? -16.016 -7.512 4.777 1 90.38 96 GLN A CA 1
ATOM 747 C C . GLN A 1 96 ? -15.984 -5.984 4.707 1 90.38 96 GLN A C 1
ATOM 749 O O . GLN A 1 96 ? -16.969 -5.324 5.059 1 90.38 96 GLN A O 1
ATOM 754 N N . TYR A 1 97 ? -14.789 -5.512 4.262 1 88.56 97 TYR A N 1
ATOM 755 C CA . TYR A 1 97 ? -14.609 -4.066 4.246 1 88.56 97 TYR A CA 1
ATOM 756 C C . TYR A 1 97 ? -14.75 -3.516 2.832 1 88.56 97 TYR A C 1
ATOM 758 O O . TYR A 1 97 ? -15.148 -2.361 2.645 1 88.56 97 TYR A O 1
ATOM 766 N N . TYR A 1 98 ? -14.406 -4.332 1.894 1 92.31 98 TYR A N 1
ATOM 767 C CA . TYR A 1 98 ? -14.367 -3.895 0.502 1 92.31 98 TYR A CA 1
ATOM 768 C C . TYR A 1 98 ? -15.211 -4.809 -0.381 1 92.31 98 TYR A C 1
ATOM 770 O O . TYR A 1 98 ? -15.188 -6.031 -0.218 1 92.31 98 TYR A O 1
ATOM 778 N N . THR A 1 99 ? -15.922 -4.164 -1.258 1 92.25 99 THR A N 1
ATOM 779 C CA . THR A 1 99 ? -16.656 -4.977 -2.223 1 92.25 99 THR A CA 1
ATOM 780 C C . THR A 1 99 ? -15.75 -5.398 -3.373 1 92.25 99 THR A C 1
ATOM 782 O O . THR A 1 99 ? -16.016 -6.391 -4.055 1 92.25 99 THR A O 1
ATOM 785 N N . LYS A 1 100 ? -14.734 -4.633 -3.631 1 95.06 100 LYS A N 1
ATOM 786 C CA . LYS A 1 100 ? -13.711 -4.934 -4.625 1 95.06 100 LYS A CA 1
ATOM 787 C C . LYS A 1 100 ? -12.336 -4.484 -4.148 1 95.06 100 LYS A C 1
ATOM 789 O O . LYS A 1 100 ? -12.211 -3.482 -3.439 1 95.06 100 LYS A O 1
ATOM 794 N N . PHE A 1 101 ? -11.398 -5.234 -4.555 1 97.12 101 PHE A N 1
ATOM 795 C CA . PHE A 1 101 ? -10.008 -4.914 -4.289 1 97.12 101 PHE A CA 1
ATOM 796 C C . PHE A 1 101 ? -9.125 -5.305 -5.465 1 97.12 101 PHE A C 1
ATOM 798 O O . PHE A 1 101 ? -9 -6.488 -5.789 1 97.12 101 PHE A O 1
ATOM 805 N N . LEU A 1 102 ? -8.516 -4.301 -6.078 1 98.44 102 LEU A N 1
ATOM 806 C CA . LEU A 1 102 ? -7.621 -4.512 -7.215 1 98.44 102 LEU A CA 1
ATOM 807 C C . LEU A 1 102 ? -6.27 -3.855 -6.969 1 98.44 102 LEU A C 1
ATOM 809 O O . LEU A 1 102 ? -6.199 -2.695 -6.555 1 98.44 102 LEU A O 1
ATOM 813 N N . GLY A 1 103 ? -5.227 -4.645 -7.152 1 98.69 103 GLY A N 1
ATOM 814 C CA . GLY A 1 103 ? -3.867 -4.133 -7.074 1 98.69 103 GLY A CA 1
ATOM 815 C C . GLY A 1 103 ? -3.104 -4.266 -8.383 1 98.69 103 GLY A C 1
ATOM 816 O O . GLY A 1 103 ? -3.277 -5.246 -9.109 1 98.69 103 GLY A O 1
ATOM 817 N N . HIS A 1 104 ? -2.252 -3.242 -8.688 1 98.88 104 HIS A N 1
ATOM 818 C CA . HIS A 1 104 ? -1.39 -3.248 -9.867 1 98.88 104 HIS A CA 1
ATOM 819 C C . HIS A 1 104 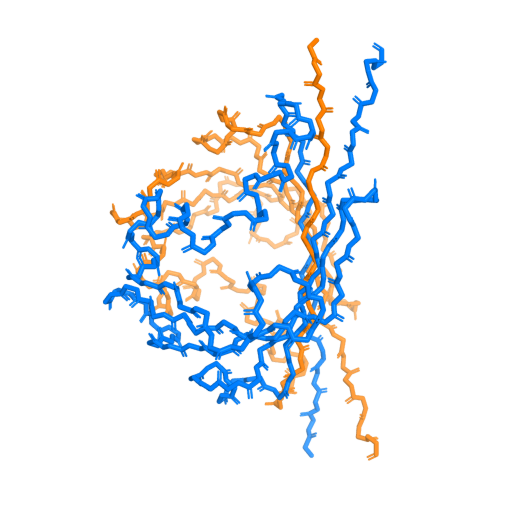? 0.045 -2.883 -9.5 1 98.88 104 HIS A C 1
ATOM 821 O O . HIS A 1 104 ? 0.283 -1.864 -8.852 1 98.88 104 HIS A O 1
ATOM 827 N N . ILE A 1 105 ? 0.961 -3.713 -9.945 1 98.88 105 ILE A N 1
ATOM 828 C CA . ILE A 1 105 ? 2.383 -3.504 -9.695 1 98.88 105 ILE A CA 1
ATOM 829 C C . ILE A 1 105 ? 3.111 -3.285 -11.016 1 98.88 105 ILE A C 1
ATOM 831 O O . ILE A 1 105 ? 2.842 -3.973 -12 1 98.88 105 ILE A O 1
ATOM 835 N N . ALA A 1 106 ? 4.031 -2.355 -11.047 1 98.75 106 ALA A N 1
ATOM 836 C CA . ALA A 1 106 ? 4.898 -2.129 -12.195 1 98.75 106 ALA A CA 1
ATOM 837 C C . ALA A 1 106 ? 6.328 -1.822 -11.758 1 98.75 106 ALA A C 1
ATOM 839 O O . ALA A 1 106 ? 6.539 -1.084 -10.789 1 98.75 106 ALA A O 1
ATOM 840 N N . VAL A 1 107 ? 7.266 -2.441 -12.383 1 98.25 107 VAL A N 1
ATOM 841 C CA . VAL A 1 107 ? 8.688 -2.166 -12.203 1 98.25 107 VAL A CA 1
ATOM 842 C C . VAL A 1 107 ? 9.266 -1.581 -13.492 1 98.25 107 VAL A C 1
ATOM 844 O O . VAL A 1 107 ? 9.219 -2.217 -14.547 1 98.25 107 VAL A O 1
ATOM 847 N N . ILE A 1 108 ? 9.75 -0.356 -13.391 1 97.25 108 ILE A N 1
ATOM 848 C CA . ILE A 1 108 ? 10.195 0.407 -14.555 1 97.25 108 ILE A CA 1
ATOM 849 C C . ILE A 1 108 ? 11.68 0.736 -14.422 1 97.25 108 ILE A C 1
ATOM 851 O O . ILE A 1 108 ? 12.078 1.511 -13.547 1 97.25 108 ILE A O 1
ATOM 855 N N . PRO A 1 109 ? 12.484 0.149 -15.25 1 94.5 109 PRO A N 1
ATOM 856 C CA . PRO A 1 109 ? 13.891 0.56 -15.219 1 94.5 109 PRO A CA 1
ATOM 857 C C . PRO A 1 109 ? 14.078 2.049 -15.508 1 94.5 109 PRO A C 1
ATOM 859 O O . PRO A 1 109 ? 13.359 2.619 -16.328 1 94.5 109 PRO A O 1
ATOM 862 N N . VAL A 1 110 ? 14.82 2.656 -14.633 1 87.19 110 VAL A N 1
ATOM 863 C CA . VAL A 1 110 ? 15.125 4.066 -14.844 1 87.19 110 VAL A CA 1
ATOM 864 C C . VAL A 1 110 ? 16.531 4.211 -15.422 1 87.19 110 VAL A C 1
ATOM 866 O O . VAL A 1 110 ? 17.469 3.561 -14.953 1 87.19 110 VAL A O 1
ATOM 869 N N . GLY A 1 111 ? 16.609 4.309 -16.734 1 70.19 111 GLY A N 1
ATOM 870 C CA . GLY A 1 111 ? 17.891 4.5 -17.391 1 70.19 111 GLY A CA 1
ATOM 871 C C . GLY A 1 111 ? 18.797 5.449 -16.641 1 70.19 111 GLY A C 1
ATOM 872 O O . GLY A 1 111 ? 18.359 6.172 -15.742 1 70.19 111 GLY A O 1
ATOM 873 N N . GLU A 1 112 ? 20.172 5.109 -16.594 1 58.75 112 GLU A N 1
ATOM 874 C CA . GLU A 1 112 ? 21.234 6.012 -16.188 1 58.75 112 GLU A CA 1
ATOM 875 C C . GLU A 1 112 ? 21.047 7.406 -16.781 1 58.75 112 GLU A C 1
ATOM 877 O O . GLU A 1 112 ? 20.719 7.539 -17.969 1 58.75 112 GLU A O 1
ATOM 882 N N . GLY A 1 113 ? 20.156 8.258 -16.094 1 39.72 113 GLY A N 1
ATOM 883 C CA . GLY A 1 113 ? 20.516 9.531 -16.703 1 39.72 113 GLY A CA 1
ATOM 884 C C . GLY A 1 113 ? 22 9.703 -16.906 1 39.72 113 GLY A C 1
ATOM 885 O O . GLY A 1 113 ? 22.797 8.969 -16.328 1 39.72 113 GLY A O 1
ATOM 886 N N . MET B 1 1 ? 24.75 3.867 -11.273 1 62.34 1 MET B N 1
ATOM 887 C CA . MET B 1 1 ? 24.203 2.584 -10.844 1 62.34 1 MET B CA 1
ATOM 888 C C . MET B 1 1 ? 22.75 2.434 -11.305 1 62.34 1 MET B C 1
ATOM 890 O O . MET B 1 1 ? 22.047 3.428 -11.508 1 62.34 1 MET B O 1
ATOM 894 N N . ALA B 1 2 ? 22.359 1.277 -11.594 1 76.94 2 ALA B N 1
ATOM 895 C CA . ALA B 1 2 ? 21.016 1.072 -12.141 1 76.94 2 ALA B CA 1
ATOM 896 C C . ALA B 1 2 ? 19.938 1.497 -11.148 1 76.94 2 ALA B C 1
ATOM 898 O O . ALA B 1 2 ? 20.141 1.414 -9.93 1 76.94 2 ALA B O 1
ATOM 899 N N . ALA B 1 3 ? 19.094 2.236 -11.695 1 89.31 3 ALA B N 1
ATOM 900 C CA . ALA B 1 3 ? 17.969 2.67 -10.875 1 89.31 3 ALA B CA 1
ATOM 901 C C . ALA B 1 3 ? 16.641 2.195 -11.461 1 89.31 3 ALA B C 1
ATOM 903 O O . ALA B 1 3 ? 16.578 1.844 -12.641 1 89.31 3 ALA B O 1
ATOM 904 N N . LEU B 1 4 ? 15.719 1.948 -10.547 1 94.88 4 LEU B N 1
ATOM 905 C CA . LEU B 1 4 ? 14.383 1.588 -11.008 1 94.88 4 LEU B CA 1
ATOM 906 C C . LEU B 1 4 ? 13.32 2.387 -10.266 1 94.88 4 LEU B C 1
ATOM 908 O O . LEU B 1 4 ? 13.578 2.943 -9.195 1 94.88 4 LEU B O 1
ATOM 912 N N . ARG B 1 5 ? 12.172 2.443 -10.953 1 96.75 5 ARG B N 1
ATOM 913 C CA . ARG B 1 5 ? 10.953 2.908 -10.305 1 96.75 5 ARG B CA 1
ATOM 914 C C . ARG B 1 5 ? 9.992 1.749 -10.047 1 96.75 5 ARG B C 1
ATOM 916 O O . ARG B 1 5 ? 9.766 0.921 -10.93 1 96.75 5 ARG B O 1
ATOM 923 N N . GLY B 1 6 ? 9.633 1.617 -8.828 1 97.56 6 GLY B N 1
ATOM 924 C CA . GLY B 1 6 ? 8.555 0.709 -8.469 1 97.56 6 GLY B CA 1
ATOM 925 C C . GLY B 1 6 ? 7.234 1.416 -8.219 1 97.56 6 GLY B C 1
ATOM 926 O O . GLY B 1 6 ? 7.188 2.422 -7.508 1 97.56 6 GLY B O 1
ATOM 927 N N . LYS B 1 7 ? 6.16 0.919 -8.891 1 98.25 7 LYS B N 1
ATOM 928 C CA . LYS B 1 7 ? 4.84 1.516 -8.711 1 98.25 7 LYS B CA 1
ATOM 929 C C . LYS B 1 7 ? 3.838 0.49 -8.188 1 98.25 7 LYS B C 1
ATOM 931 O O . LYS B 1 7 ? 3.826 -0.658 -8.641 1 98.25 7 LYS B O 1
ATOM 936 N N . LEU B 1 8 ? 3.061 0.895 -7.211 1 98.69 8 LEU B N 1
ATOM 937 C CA . LEU B 1 8 ? 1.911 0.139 -6.727 1 98.69 8 LEU B CA 1
ATOM 938 C C . LEU B 1 8 ? 0.646 0.991 -6.762 1 98.69 8 LEU B C 1
ATOM 940 O O . LEU B 1 8 ? 0.623 2.098 -6.219 1 98.69 8 LEU B O 1
ATOM 944 N N . GLU B 1 9 ? -0.349 0.525 -7.418 1 98.75 9 GLU B N 1
ATOM 945 C CA . GLU B 1 9 ? -1.676 1.135 -7.402 1 98.75 9 GLU B CA 1
ATOM 946 C C . GLU B 1 9 ? -2.713 0.186 -6.809 1 98.75 9 GLU B C 1
ATOM 948 O O . GLU B 1 9 ? -2.801 -0.976 -7.207 1 98.75 9 GLU B O 1
ATOM 953 N N . VAL B 1 10 ? -3.463 0.688 -5.875 1 98.38 10 VAL B N 1
ATOM 954 C CA . VAL B 1 10 ? -4.562 -0.065 -5.281 1 98.38 10 VAL B CA 1
ATOM 955 C C . VAL B 1 10 ? -5.875 0.691 -5.48 1 98.38 10 VAL B C 1
ATOM 957 O O . VAL B 1 10 ? -5.949 1.896 -5.227 1 98.38 10 VAL B O 1
ATOM 960 N N . ASP B 1 11 ? -6.832 -0.013 -5.992 1 97.88 11 ASP B N 1
ATOM 961 C CA . ASP B 1 11 ? -8.188 0.484 -6.203 1 97.88 11 ASP B CA 1
ATOM 962 C C . ASP B 1 11 ? -9.211 -0.373 -5.461 1 97.88 11 ASP B C 1
ATOM 964 O O . ASP B 1 11 ? -9.352 -1.564 -5.742 1 97.88 11 ASP B O 1
ATOM 968 N N . ILE B 1 12 ? -9.875 0.263 -4.484 1 96.94 12 ILE B N 1
ATOM 969 C CA . ILE B 1 12 ? -10.852 -0.484 -3.703 1 96.94 12 ILE B CA 1
ATOM 970 C C . ILE B 1 12 ? -12.234 0.136 -3.879 1 96.94 12 ILE B C 1
ATOM 972 O O . ILE B 1 12 ? -12.352 1.318 -4.211 1 96.94 12 ILE B O 1
ATOM 976 N N . GLU B 1 13 ? -13.234 -0.702 -3.77 1 95.44 13 GLU B N 1
ATOM 977 C CA . GLU B 1 13 ? -14.625 -0.26 -3.654 1 95.44 13 GLU B CA 1
ATOM 978 C C . GLU B 1 13 ? -15.219 -0.657 -2.307 1 95.44 13 GLU B C 1
ATOM 980 O O . GLU B 1 13 ? -15.008 -1.774 -1.833 1 95.44 13 GLU B O 1
ATOM 985 N N . LEU B 1 14 ? -15.898 0.336 -1.667 1 91.62 14 LEU B N 1
ATOM 986 C CA . LEU B 1 14 ? -16.531 -0.006 -0.397 1 91.62 14 LEU B CA 1
ATOM 987 C C . LEU B 1 14 ? -17.828 0.774 -0.207 1 91.62 14 LEU B C 1
ATOM 989 O O . LEU B 1 14 ? -18.031 1.811 -0.843 1 91.62 14 LEU B O 1
ATOM 993 N N . LYS B 1 15 ? -18.75 0.087 0.56 1 89.12 15 LYS B N 1
ATOM 994 C CA . LYS B 1 15 ? -20 0.735 0.921 1 89.12 15 LYS B CA 1
ATOM 995 C C . LYS B 1 15 ? -19.812 1.722 2.068 1 89.12 15 LYS B C 1
ATOM 997 O O . LYS B 1 15 ? -19.703 1.319 3.23 1 89.12 15 LYS B O 1
ATOM 1002 N N . SER B 1 16 ? -19.594 3.006 1.714 1 89.31 16 SER B N 1
ATOM 1003 C CA . SER B 1 16 ? -19.391 4.066 2.693 1 89.31 16 SER B CA 1
ATOM 1004 C C . SER B 1 16 ? -19.672 5.438 2.09 1 89.31 16 SER B C 1
ATOM 1006 O O . SER B 1 16 ? -19.859 5.562 0.877 1 89.31 16 SER B O 1
ATOM 1008 N N . ASN B 1 17 ? -19.781 6.391 2.953 1 92.69 17 ASN B N 1
ATOM 1009 C CA . ASN B 1 17 ? -19.891 7.785 2.539 1 92.69 17 ASN B CA 1
ATOM 1010 C C . ASN B 1 17 ? -18.516 8.383 2.211 1 92.69 17 ASN B C 1
ATOM 1012 O O . ASN B 1 17 ? -17.609 8.336 3.037 1 92.69 17 ASN B O 1
ATOM 1016 N N . ALA B 1 18 ? -18.438 8.945 1.012 1 95.06 18 ALA B N 1
ATOM 1017 C CA . ALA B 1 18 ? -17.156 9.453 0.543 1 95.06 18 ALA B CA 1
ATOM 1018 C C . ALA B 1 18 ? -16.641 10.578 1.438 1 95.06 18 ALA B C 1
ATOM 1020 O O . ALA B 1 18 ? -15.453 10.664 1.732 1 95.06 18 ALA B O 1
ATOM 1021 N N . ASP B 1 19 ? -17.516 11.477 1.866 1 95.25 19 ASP B N 1
ATOM 1022 C CA . ASP B 1 19 ? -17.109 12.594 2.717 1 95.25 19 ASP B CA 1
ATOM 1023 C C . ASP B 1 19 ? -16.578 12.102 4.059 1 95.25 19 ASP B C 1
ATOM 1025 O O . ASP B 1 19 ? -15.547 12.57 4.535 1 95.25 19 ASP B O 1
ATOM 1029 N N . LYS B 1 20 ? -17.281 11.172 4.598 1 94.56 20 LYS B N 1
ATOM 1030 C CA . LYS B 1 20 ? -16.859 10.625 5.887 1 94.56 20 LYS B CA 1
ATOM 1031 C C . LYS B 1 20 ? -15.531 9.891 5.773 1 94.56 20 LYS B C 1
ATOM 1033 O O . LYS B 1 20 ? -14.656 10.039 6.629 1 94.56 20 LYS B O 1
ATOM 1038 N N . TYR B 1 21 ? -15.43 9.102 4.824 1 96 21 TYR B N 1
ATOM 1039 C CA . TYR B 1 21 ? -14.188 8.375 4.594 1 96 21 TYR B CA 1
ATOM 1040 C C . TYR B 1 21 ? -13.023 9.336 4.375 1 96 21 TYR B C 1
ATOM 1042 O O . TYR B 1 21 ? -11.945 9.156 4.949 1 96 21 TYR B O 1
ATOM 1050 N N . TRP B 1 22 ? -13.203 10.383 3.586 1 97.69 22 TRP B N 1
ATOM 1051 C CA . TRP B 1 22 ? -12.188 11.391 3.328 1 97.69 22 TRP B CA 1
ATOM 1052 C C . TRP B 1 22 ? -11.773 12.094 4.617 1 97.69 22 TRP B C 1
ATOM 1054 O O . TRP B 1 22 ? -10.586 12.281 4.879 1 97.69 22 TRP B O 1
ATOM 1064 N N . GLN B 1 23 ? -12.703 12.398 5.465 1 97.06 23 GLN B N 1
ATOM 1065 C CA . GLN B 1 23 ? -12.398 13.055 6.727 1 97.06 23 GLN B CA 1
ATOM 1066 C C . GLN B 1 23 ? -11.555 12.156 7.625 1 97.06 23 GLN B C 1
ATOM 1068 O O . GLN B 1 23 ? -10.664 12.641 8.328 1 97.06 23 GLN B O 1
ATOM 1073 N N . THR B 1 24 ? -11.852 10.883 7.578 1 96.44 24 THR B N 1
ATOM 1074 C CA . THR B 1 24 ? -11.055 9.922 8.336 1 96.44 24 THR B CA 1
ATOM 1075 C C . THR B 1 24 ? -9.602 9.938 7.863 1 96.44 24 THR B C 1
ATOM 1077 O O . THR B 1 24 ? -8.68 9.93 8.68 1 96.44 24 THR B O 1
ATOM 1080 N N . ILE B 1 25 ? -9.406 9.938 6.574 1 97.69 25 ILE B N 1
ATOM 1081 C CA . ILE B 1 25 ? -8.062 9.992 5.996 1 97.69 25 ILE B CA 1
ATOM 1082 C C . ILE B 1 25 ? -7.379 11.289 6.41 1 97.69 25 ILE B C 1
ATOM 1084 O O . ILE B 1 25 ? -6.211 11.281 6.816 1 97.69 25 ILE B O 1
ATOM 1088 N N . ARG B 1 26 ? -8.102 12.391 6.414 1 98.12 26 ARG B N 1
ATOM 1089 C CA . ARG B 1 26 ? -7.543 13.695 6.766 1 98.12 26 ARG B CA 1
ATOM 1090 C C . ARG B 1 26 ? -7.207 13.766 8.25 1 98.12 26 ARG B C 1
ATOM 1092 O O . ARG B 1 26 ? -6.309 14.508 8.656 1 98.12 26 ARG B O 1
ATOM 1099 N N . ASP B 1 27 ? -7.855 12.953 9.055 1 98.06 27 ASP B N 1
ATOM 1100 C CA . ASP B 1 27 ? -7.633 12.938 10.5 1 98.06 27 ASP B CA 1
ATOM 1101 C C . ASP B 1 27 ? -6.723 11.781 10.906 1 98.06 27 ASP B C 1
ATOM 1103 O O . ASP B 1 27 ? -6.738 11.352 12.055 1 98.06 27 ASP B O 1
ATOM 1107 N N . SER B 1 28 ? -5.984 11.297 10 1 97.75 28 SER B N 1
ATOM 1108 C CA . SER B 1 28 ? -5.152 10.109 10.195 1 97.75 28 SER B CA 1
ATOM 1109 C C . SER B 1 28 ? -4.16 10.312 11.336 1 97.75 28 SER B C 1
ATOM 1111 O O . SER B 1 28 ? -3.789 9.359 12.016 1 97.75 28 SER B O 1
ATOM 1113 N N . THR B 1 29 ? -3.666 11.531 11.594 1 98.25 29 THR B N 1
ATOM 1114 C CA . THR B 1 29 ? -2.705 11.812 12.648 1 98.25 29 THR B CA 1
ATOM 1115 C C . THR B 1 29 ? -3.217 11.297 13.992 1 98.25 29 THR B C 1
ATOM 1117 O O . THR B 1 29 ? -2.461 10.703 14.766 1 98.25 29 THR B O 1
ATOM 1120 N N . THR B 1 30 ? -4.492 11.453 14.219 1 97.56 30 THR B N 1
ATOM 1121 C CA . THR B 1 30 ? -5.086 11.047 15.492 1 97.56 30 THR B CA 1
ATOM 1122 C C . THR B 1 30 ? -5.73 9.672 15.375 1 97.56 30 THR B C 1
ATOM 1124 O O . THR B 1 30 ? -5.613 8.844 16.281 1 97.56 30 THR B O 1
ATOM 1127 N N . ILE B 1 31 ? -6.316 9.312 14.289 1 97.31 31 ILE B N 1
ATOM 1128 C CA . ILE B 1 31 ? -7.16 8.125 14.133 1 97.31 31 ILE B CA 1
ATOM 1129 C C . ILE B 1 31 ? -6.285 6.898 13.914 1 97.31 31 ILE B C 1
ATOM 1131 O O . ILE B 1 31 ? -6.543 5.832 14.484 1 97.31 31 ILE B O 1
ATOM 1135 N N . PHE B 1 32 ? -5.223 6.969 13.18 1 96.19 32 PHE B N 1
ATOM 1136 C CA . PHE B 1 32 ? -4.488 5.789 12.75 1 96.19 32 PHE B CA 1
ATOM 1137 C C . PHE B 1 32 ? -3.795 5.117 13.93 1 96.19 32 PHE B C 1
ATOM 1139 O O . PHE B 1 32 ? -3.914 3.906 14.125 1 96.19 32 PHE B O 1
ATOM 1146 N N . PRO B 1 33 ? -3.088 5.906 14.82 1 96.69 33 PRO B N 1
ATOM 1147 C CA . PRO B 1 33 ? -2.457 5.23 15.961 1 96.69 33 PRO B CA 1
ATOM 1148 C C . PRO B 1 33 ? -3.465 4.52 16.859 1 96.69 33 PRO B C 1
ATOM 1150 O O . PRO B 1 33 ? -3.154 3.475 17.438 1 96.69 33 PRO B O 1
ATOM 1153 N N . LYS B 1 34 ? -4.727 5.012 16.906 1 95.62 34 LYS B N 1
ATOM 1154 C CA . LYS B 1 34 ? -5.773 4.414 17.734 1 95.62 34 LYS B CA 1
ATOM 1155 C C . LYS B 1 34 ? -6.387 3.193 17.047 1 95.62 34 LYS B C 1
ATOM 1157 O O . LYS B 1 34 ? -6.602 2.16 17.688 1 95.62 34 LYS B O 1
ATOM 1162 N N . ALA B 1 35 ? -6.633 3.334 15.781 1 91.81 35 ALA B N 1
ATOM 1163 C CA . ALA B 1 35 ? -7.324 2.295 15.023 1 91.81 35 ALA B CA 1
ATOM 1164 C C . ALA B 1 35 ? -6.375 1.155 14.664 1 91.81 35 ALA B C 1
ATOM 1166 O O . ALA B 1 35 ? -6.793 -0.002 14.578 1 91.81 35 ALA B O 1
ATOM 1167 N N . PHE B 1 36 ? -5.012 1.501 14.469 1 90.5 36 PHE B N 1
ATOM 1168 C CA . PHE B 1 36 ? -4.031 0.512 14.039 1 90.5 36 PHE B CA 1
ATOM 1169 C C . PHE B 1 36 ? -2.803 0.537 14.938 1 90.5 36 PHE B C 1
ATOM 1171 O O . PHE B 1 36 ? -1.686 0.758 14.461 1 90.5 36 PHE B O 1
ATOM 1178 N N . PRO B 1 37 ? -2.938 0.169 16.141 1 89.94 37 PRO B N 1
ATOM 1179 C CA . PRO B 1 37 ? -1.818 0.252 17.094 1 89.94 37 PRO B CA 1
ATOM 1180 C C . PRO B 1 37 ? -0.716 -0.76 16.781 1 89.94 37 PRO B C 1
ATOM 1182 O O . PRO B 1 37 ? 0.415 -0.605 17.25 1 89.94 37 PRO B O 1
ATOM 1185 N N . HIS B 1 38 ? -1.011 -1.713 15.945 1 85.19 38 HIS B N 1
ATOM 1186 C CA . HIS B 1 38 ? -0.016 -2.689 15.516 1 85.19 38 HIS B CA 1
ATOM 1187 C C . HIS B 1 38 ? 0.926 -2.1 14.477 1 85.19 38 HIS B C 1
ATOM 1189 O O . HIS B 1 38 ? 2.043 -2.59 14.289 1 85.19 38 HIS B O 1
ATOM 1195 N N . ASP B 1 39 ? 0.466 -1.043 13.859 1 89.25 39 ASP B N 1
ATOM 1196 C CA . ASP B 1 39 ? 1.25 -0.458 12.773 1 89.25 39 ASP B CA 1
ATOM 1197 C C . ASP B 1 39 ? 1.904 0.85 13.211 1 89.25 39 ASP B C 1
ATOM 1199 O O . ASP B 1 39 ? 3.045 1.136 12.844 1 89.25 39 ASP B O 1
ATOM 1203 N N . TYR B 1 40 ? 1.156 1.506 14.086 1 94.25 40 TYR B N 1
ATOM 1204 C CA . TYR B 1 40 ? 1.607 2.846 14.445 1 94.25 40 TYR B CA 1
ATOM 1205 C C . TYR B 1 40 ? 1.637 3.027 15.953 1 94.25 40 TYR B C 1
ATOM 1207 O O . TYR B 1 40 ? 0.635 2.789 16.641 1 94.25 40 TYR B O 1
ATOM 1215 N N . LYS B 1 41 ? 2.744 3.518 16.438 1 95.94 41 LYS B N 1
ATOM 1216 C CA . LYS B 1 41 ? 2.822 3.943 17.844 1 95.94 41 LYS B CA 1
ATOM 1217 C C . LYS B 1 41 ? 2.318 5.375 18 1 95.94 41 LYS B C 1
ATOM 1219 O O . LYS B 1 41 ? 1.496 5.648 18.875 1 95.94 41 LYS B O 1
ATOM 1224 N N . SER B 1 42 ? 2.824 6.277 17.125 1 97.75 42 SER B N 1
ATOM 1225 C CA . SER B 1 42 ? 2.363 7.66 17.172 1 97.75 42 SER B CA 1
ATOM 1226 C C . SER B 1 42 ? 2.592 8.367 15.852 1 97.75 42 SER B C 1
ATOM 1228 O O . SER B 1 42 ? 3.408 7.93 15.039 1 97.75 42 SER B O 1
ATOM 1230 N N . ILE B 1 43 ? 1.834 9.406 15.625 1 98.56 43 ILE B N 1
ATOM 1231 C CA . ILE B 1 43 ? 2.029 10.367 14.547 1 98.56 43 ILE B CA 1
ATOM 1232 C C . ILE B 1 43 ? 1.974 11.789 15.102 1 98.56 43 ILE B C 1
ATOM 1234 O O . ILE B 1 43 ? 0.998 12.172 15.758 1 98.56 43 ILE B O 1
ATOM 1238 N N . GLU B 1 44 ? 3.041 12.562 14.859 1 98.81 44 GLU B N 1
ATOM 1239 C CA . G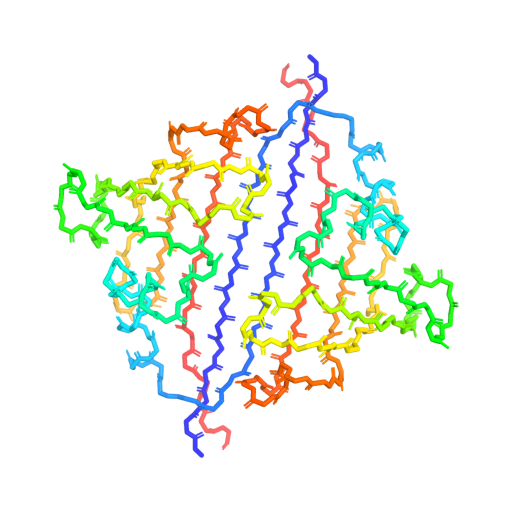LU B 1 44 ? 3.133 13.914 15.406 1 98.81 44 GLU B CA 1
ATOM 1240 C C . GLU B 1 44 ? 3.266 14.945 14.297 1 98.81 44 GLU B C 1
ATOM 1242 O O . GLU B 1 44 ? 3.98 14.727 13.312 1 98.81 44 GLU B O 1
ATOM 1247 N N . ILE B 1 45 ? 2.637 16.047 14.5 1 98.88 45 ILE B N 1
ATOM 1248 C CA . ILE B 1 45 ? 2.791 17.172 13.578 1 98.88 45 ILE B CA 1
ATOM 1249 C C . ILE B 1 45 ? 4.02 17.984 13.961 1 98.88 45 ILE B C 1
ATOM 1251 O O . ILE B 1 45 ? 4.086 18.547 15.062 1 98.88 45 ILE B O 1
ATOM 1255 N N . LEU B 1 46 ? 4.941 18.078 13.023 1 98.81 46 LEU B N 1
ATOM 1256 C CA . LEU B 1 46 ? 6.164 18.828 13.297 1 98.81 46 LEU B CA 1
ATOM 1257 C C . LEU B 1 46 ? 6.062 20.25 12.766 1 98.81 46 LEU B C 1
ATOM 1259 O O . LEU B 1 46 ? 6.613 21.188 13.359 1 98.81 46 LEU B O 1
ATOM 1263 N N . GLU B 1 47 ? 5.457 20.438 11.625 1 98.81 47 GLU B N 1
ATOM 1264 C CA . GLU B 1 47 ? 5.234 21.719 10.977 1 98.81 47 GLU B CA 1
ATOM 1265 C C . GLU B 1 47 ? 3.859 21.766 10.32 1 98.81 47 GLU B C 1
ATOM 1267 O O . GLU B 1 47 ? 3.395 20.781 9.758 1 98.81 47 GLU B O 1
ATOM 1272 N N . GLY B 1 48 ? 3.229 22.875 10.344 1 98.62 48 GLY B N 1
ATOM 1273 C CA . GLY B 1 48 ? 1.91 23.047 9.75 1 98.62 48 GLY B CA 1
ATOM 1274 C C . GLY B 1 48 ? 0.797 22.469 10.602 1 98.62 48 GLY B C 1
ATOM 1275 O O . GLY B 1 48 ? 0.918 22.391 11.82 1 98.62 48 GLY B O 1
ATOM 1276 N N . ASP B 1 49 ? -0.378 22.109 9.977 1 98.44 49 ASP B N 1
ATOM 1277 C CA . ASP B 1 49 ? -1.535 21.609 10.719 1 98.44 49 ASP B CA 1
ATOM 1278 C C . ASP B 1 49 ? -1.73 20.109 10.492 1 98.44 49 ASP B C 1
ATOM 1280 O O . ASP B 1 49 ? -2.732 19.547 10.93 1 98.44 49 ASP B O 1
ATOM 1284 N N . GLY B 1 50 ? -0.851 19.5 9.734 1 98.38 50 GLY B N 1
ATOM 1285 C CA . GLY B 1 50 ? -0.902 18.078 9.484 1 98.38 50 GLY B CA 1
ATOM 1286 C C . GLY B 1 50 ? -1.782 17.703 8.305 1 98.38 50 GLY B C 1
ATOM 1287 O O . GLY B 1 50 ? -1.889 16.531 7.945 1 98.38 50 GLY B O 1
ATOM 1288 N N . LYS B 1 51 ? -2.334 18.734 7.613 1 98.25 51 LYS B N 1
ATOM 1289 C CA . LYS B 1 51 ? -3.295 18.438 6.551 1 98.25 51 LYS B CA 1
ATOM 1290 C C . LYS B 1 51 ? -2.967 19.234 5.289 1 98.25 51 LYS B C 1
ATOM 1292 O O . LYS B 1 51 ? -3.031 18.688 4.18 1 98.25 51 LYS B O 1
ATOM 1297 N N . ALA B 1 52 ? -2.523 20.438 5.418 1 98.31 52 ALA B N 1
ATOM 1298 C CA . ALA B 1 52 ? -2.266 21.312 4.277 1 98.31 52 ALA B CA 1
ATOM 1299 C C . ALA B 1 52 ? -0.907 21.016 3.652 1 98.31 52 ALA B C 1
ATOM 1301 O O . ALA B 1 52 ? -0.021 20.453 4.309 1 98.31 52 ALA B O 1
ATOM 1302 N N . ALA B 1 53 ? -0.787 21.375 2.359 1 98.69 53 ALA B N 1
ATOM 1303 C CA . ALA B 1 53 ? 0.504 21.266 1.685 1 98.69 53 ALA B CA 1
ATOM 1304 C C . ALA B 1 53 ? 1.603 21.953 2.494 1 98.69 53 ALA B C 1
ATOM 1306 O O . ALA B 1 53 ? 1.401 23.047 3.027 1 98.69 53 ALA B O 1
ATOM 1307 N N . GLY B 1 54 ? 2.715 21.297 2.584 1 98.81 54 GLY B N 1
ATOM 1308 C CA . GLY B 1 54 ? 3.848 21.828 3.316 1 98.81 54 GLY B CA 1
ATOM 1309 C C . GLY B 1 54 ? 3.941 21.312 4.738 1 98.81 54 GLY B C 1
ATOM 1310 O O . GLY B 1 54 ? 4.984 21.438 5.387 1 98.81 54 GLY B O 1
ATOM 1311 N N . SER B 1 55 ? 2.807 20.719 5.328 1 98.88 55 SER B N 1
ATOM 1312 C CA . SER B 1 55 ? 2.846 20.156 6.668 1 98.88 55 SER B CA 1
ATOM 1313 C C . SER B 1 55 ? 3.818 18.969 6.734 1 98.88 55 SER B C 1
ATOM 1315 O O . SER B 1 55 ? 3.99 18.25 5.754 1 98.88 55 SER B O 1
ATOM 1317 N N . ILE B 1 56 ? 4.465 18.828 7.891 1 98.94 56 ILE B N 1
ATOM 1318 C CA . ILE B 1 56 ? 5.418 17.75 8.141 1 98.94 56 ILE B CA 1
ATOM 1319 C C . ILE B 1 56 ? 4.953 16.906 9.328 1 98.94 56 ILE B C 1
ATOM 1321 O O . ILE B 1 56 ? 4.641 17.453 10.391 1 98.94 56 ILE B O 1
ATOM 1325 N N . ARG B 1 57 ? 4.82 15.648 9.117 1 98.88 57 ARG B N 1
ATOM 1326 C CA . ARG B 1 57 ? 4.402 14.711 10.156 1 98.88 57 ARG B CA 1
ATOM 1327 C C . ARG B 1 57 ? 5.477 13.656 10.406 1 98.88 57 ARG B C 1
ATOM 1329 O O . ARG B 1 57 ? 6.145 13.203 9.469 1 98.88 57 ARG B O 1
ATOM 1336 N N . HIS B 1 58 ? 5.633 13.297 11.703 1 98.81 58 HIS B N 1
ATOM 1337 C CA . HIS B 1 58 ? 6.582 12.266 12.109 1 98.81 58 HIS B CA 1
ATOM 1338 C C . HIS B 1 58 ? 5.859 11.008 12.578 1 98.81 58 HIS B C 1
ATOM 1340 O O . HIS B 1 58 ? 5.047 11.062 13.508 1 98.81 58 HIS B O 1
ATOM 1346 N N . PHE B 1 59 ? 6.141 9.969 11.961 1 98.19 59 PHE B N 1
ATOM 1347 C CA . PHE B 1 59 ? 5.555 8.672 12.266 1 98.19 59 PHE B CA 1
ATOM 1348 C C . PHE B 1 59 ? 6.508 7.828 13.109 1 98.19 59 PHE B C 1
ATOM 1350 O O . PHE B 1 59 ? 7.684 7.688 12.773 1 98.19 59 PHE B O 1
ATOM 1357 N N . THR B 1 60 ? 6.055 7.316 14.172 1 97.81 60 THR B N 1
ATOM 1358 C CA . THR B 1 60 ? 6.711 6.246 14.914 1 97.81 60 THR B CA 1
ATOM 1359 C C . THR B 1 60 ? 5.934 4.941 14.789 1 97.81 60 THR B C 1
ATOM 1361 O O . THR B 1 60 ? 4.754 4.875 15.133 1 97.81 60 THR B O 1
ATOM 1364 N N . TYR B 1 61 ? 6.598 3.941 14.281 1 94.94 61 TYR B N 1
ATOM 1365 C CA . TYR B 1 61 ? 5.926 2.676 14.008 1 94.94 61 TYR B CA 1
ATOM 1366 C C . TYR B 1 61 ? 5.977 1.754 15.219 1 94.94 61 TYR B C 1
ATOM 1368 O O . TYR B 1 61 ? 6.809 1.934 16.109 1 94.94 61 TYR B O 1
ATOM 1376 N N . ALA B 1 62 ? 5.109 0.804 15.195 1 89.56 62 ALA B N 1
ATOM 1377 C CA . ALA B 1 62 ? 5.035 -0.141 16.312 1 89.56 62 ALA B CA 1
ATOM 1378 C C . ALA B 1 62 ? 6.227 -1.093 16.297 1 89.56 62 ALA B C 1
ATOM 1380 O O . ALA B 1 62 ? 6.945 -1.188 15.305 1 89.56 62 ALA B O 1
ATOM 1381 N N . GLU B 1 63 ? 6.582 -1.851 17.297 1 84.06 63 GLU B N 1
ATOM 1382 C CA . GLU B 1 63 ? 7.773 -2.662 17.531 1 84.06 63 GLU B CA 1
ATOM 1383 C C . GLU B 1 63 ? 7.883 -3.785 16.5 1 84.06 63 GLU B C 1
ATOM 1385 O O . GLU B 1 63 ? 8.992 -4.203 16.141 1 84.06 63 GLU B O 1
ATOM 1390 N N . GLY B 1 64 ? 6.887 -4.199 15.922 1 77.81 64 GLY B N 1
ATOM 1391 C CA . GLY B 1 64 ? 6.949 -5.32 14.992 1 77.81 64 GLY B CA 1
ATOM 1392 C C . GLY B 1 64 ? 7.23 -4.895 13.562 1 77.81 64 GLY B C 1
ATOM 1393 O O . GLY B 1 64 ? 7.406 -5.738 12.68 1 77.81 64 GLY B O 1
ATOM 1394 N N . SER B 1 65 ? 7.453 -3.564 13.445 1 78.62 65 SER B N 1
ATOM 1395 C CA . SER B 1 65 ? 7.742 -3.078 12.102 1 78.62 65 SER B CA 1
ATOM 1396 C C . SER B 1 65 ? 9.172 -3.422 11.68 1 78.62 65 SER B C 1
ATOM 1398 O O . SER B 1 65 ? 10.125 -3.066 12.375 1 78.62 65 SER B O 1
ATOM 1400 N N . GLN B 1 66 ? 9.414 -4.148 10.672 1 78.19 66 GLN B N 1
ATOM 1401 C CA . GLN B 1 66 ? 10.734 -4.609 10.25 1 78.19 66 GLN B CA 1
ATOM 1402 C C . GLN B 1 66 ? 11.398 -3.596 9.328 1 78.19 66 GLN B C 1
ATOM 1404 O O . GLN B 1 66 ? 12.625 -3.479 9.305 1 78.19 66 GLN B O 1
ATOM 1409 N N . LEU B 1 67 ? 10.609 -2.805 8.625 1 80 67 LEU B N 1
ATOM 1410 C CA . LEU B 1 67 ? 11.164 -1.956 7.578 1 80 67 LEU B CA 1
ATOM 1411 C C . LEU B 1 67 ? 11.609 -0.609 8.148 1 80 67 LEU B C 1
ATOM 1413 O O . LEU B 1 67 ? 12.555 0.002 7.645 1 80 67 LEU B O 1
ATOM 1417 N N . ALA B 1 68 ? 10.953 -0.205 9.203 1 89.75 68 ALA B N 1
ATOM 1418 C CA . ALA B 1 68 ? 11.258 1.13 9.711 1 89.75 68 ALA B CA 1
ATOM 1419 C C . ALA B 1 68 ? 10.773 1.295 11.148 1 89.75 68 ALA B C 1
ATOM 1421 O O . ALA B 1 68 ? 9.719 0.772 11.523 1 89.75 68 ALA B O 1
ATOM 1422 N N . LYS B 1 69 ? 11.516 2.08 11.883 1 94.25 69 LYS B N 1
ATOM 1423 C CA . LYS B 1 69 ? 11.086 2.488 13.219 1 94.25 69 LYS B CA 1
ATOM 1424 C C . LYS B 1 69 ? 10.375 3.842 13.18 1 94.25 69 LYS B C 1
ATOM 1426 O O . LYS B 1 69 ? 9.484 4.105 13.984 1 94.25 69 LYS B O 1
ATOM 1431 N N . SER B 1 70 ? 10.859 4.648 12.289 1 96.62 70 SER B N 1
ATOM 1432 C CA . SER B 1 70 ? 10.227 5.957 12.156 1 96.62 70 SER B CA 1
ATOM 1433 C C . SER B 1 70 ? 10.445 6.531 10.758 1 96.62 70 SER B C 1
ATOM 1435 O O . SER B 1 70 ? 11.352 6.109 10.039 1 96.62 70 SER B O 1
ATOM 1437 N N . SER B 1 71 ? 9.594 7.438 10.383 1 96.88 71 SER B N 1
ATOM 1438 C CA . SER B 1 71 ? 9.719 8.195 9.141 1 96.88 71 SER B CA 1
ATOM 1439 C C . SER B 1 71 ? 9.102 9.586 9.281 1 96.88 71 SER B C 1
ATOM 1441 O O . SER B 1 71 ? 8.281 9.82 10.172 1 96.88 71 SER B O 1
ATOM 1443 N N . THR B 1 72 ? 9.578 10.508 8.43 1 98.62 72 THR B N 1
ATOM 1444 C CA . THR B 1 72 ? 9.008 11.844 8.352 1 98.62 72 THR B CA 1
ATOM 1445 C C . THR B 1 72 ? 8.375 12.086 6.988 1 98.62 72 THR B C 1
ATOM 1447 O O . THR B 1 72 ? 9.008 11.867 5.953 1 98.62 72 THR B O 1
ATOM 1450 N N . GLU B 1 73 ? 7.145 12.492 7.055 1 98.62 73 GLU B N 1
ATOM 1451 C CA . GLU B 1 73 ? 6.34 12.688 5.852 1 98.62 73 GLU B CA 1
ATOM 1452 C C . GLU B 1 73 ? 6.043 14.164 5.625 1 98.62 73 GLU B C 1
ATOM 1454 O O . GLU B 1 73 ? 5.816 14.914 6.578 1 98.62 73 GLU B O 1
ATOM 1459 N N . ARG B 1 74 ? 6.125 14.625 4.379 1 98.88 74 ARG B N 1
ATOM 1460 C CA . ARG B 1 74 ? 5.633 15.938 3.975 1 98.88 74 ARG B CA 1
ATOM 1461 C C . ARG B 1 74 ? 4.371 15.812 3.129 1 98.88 74 ARG B C 1
ATOM 1463 O O . ARG B 1 74 ? 4.312 15 2.203 1 98.88 74 ARG B O 1
ATOM 1470 N N . ILE B 1 75 ? 3.352 16.578 3.471 1 98.88 75 ILE B N 1
ATOM 1471 C CA . ILE B 1 75 ? 2.195 16.703 2.592 1 98.88 75 ILE B CA 1
ATOM 1472 C C . ILE B 1 75 ? 2.535 17.609 1.411 1 98.88 75 ILE B C 1
ATOM 1474 O O . ILE B 1 75 ? 2.762 18.812 1.587 1 98.88 75 ILE B O 1
ATOM 1478 N N . GLU B 1 76 ? 2.525 17 0.248 1 98.94 76 GLU B N 1
ATOM 1479 C CA . GLU B 1 76 ? 2.912 17.75 -0.943 1 98.94 76 GLU B CA 1
ATOM 1480 C C . GLU B 1 76 ? 1.729 18.531 -1.516 1 98.94 76 GLU B C 1
ATOM 1482 O O . GLU B 1 76 ? 1.896 19.641 -2.033 1 98.94 76 GLU B O 1
ATOM 1487 N N . ALA B 1 77 ? 0.617 17.984 -1.457 1 98.88 77 ALA B N 1
ATOM 1488 C CA . ALA B 1 77 ? -0.618 18.594 -1.943 1 98.88 77 ALA B CA 1
ATOM 1489 C C . ALA B 1 77 ? -1.838 17.984 -1.264 1 98.88 77 ALA B C 1
ATOM 1491 O O . ALA B 1 77 ? -1.822 16.812 -0.886 1 98.88 77 ALA B O 1
ATOM 1492 N N . ALA B 1 78 ? -2.842 18.766 -1.069 1 98.69 78 ALA B N 1
ATOM 1493 C CA . ALA B 1 78 ? -4.141 18.328 -0.568 1 98.69 78 ALA B CA 1
ATOM 1494 C C . ALA B 1 78 ? -5.273 19.141 -1.172 1 98.69 78 ALA B C 1
ATOM 1496 O O . ALA B 1 78 ? -5.168 20.359 -1.286 1 98.69 78 ALA B O 1
ATOM 1497 N N . ASP B 1 79 ? -6.27 18.469 -1.629 1 98.75 79 ASP B N 1
ATOM 1498 C CA . ASP B 1 79 ? -7.461 19.094 -2.188 1 98.75 79 ASP B CA 1
ATOM 1499 C C . ASP B 1 79 ? -8.734 18.484 -1.603 1 98.75 79 ASP B C 1
ATOM 1501 O O . ASP B 1 79 ? -9.148 17.406 -2.006 1 98.75 79 ASP B O 1
ATOM 1505 N N . ASP B 1 80 ? -9.359 19.156 -0.721 1 98.12 80 ASP B N 1
ATOM 1506 C CA . ASP B 1 80 ? -10.531 18.625 -0.022 1 98.12 80 ASP B CA 1
ATOM 1507 C C . ASP B 1 80 ? -11.734 18.531 -0.957 1 98.12 80 ASP B C 1
ATOM 1509 O O . ASP B 1 80 ? -12.602 17.672 -0.773 1 98.12 80 ASP B O 1
ATOM 1513 N N . GLU B 1 81 ? -11.844 19.406 -1.909 1 97.5 81 GLU B N 1
ATOM 1514 C CA . GLU B 1 81 ? -12.945 19.344 -2.859 1 97.5 81 GLU B CA 1
ATOM 1515 C C . GLU B 1 81 ? -12.852 18.109 -3.746 1 97.5 81 GLU B C 1
ATOM 1517 O O . GLU B 1 81 ? -13.844 17.406 -3.961 1 97.5 81 GLU B O 1
ATOM 1522 N N . LYS B 1 82 ? -11.656 17.797 -4.258 1 97.5 82 LYS B N 1
ATOM 1523 C CA . LYS B 1 82 ? -11.43 16.625 -5.109 1 97.5 82 LYS B CA 1
ATOM 1524 C C . LYS B 1 82 ? -11.164 15.383 -4.273 1 97.5 82 LYS B C 1
ATOM 1526 O O . LYS B 1 82 ? -11.172 14.266 -4.793 1 97.5 82 LYS B O 1
ATOM 1531 N N . LYS B 1 83 ? -10.984 15.562 -3.062 1 98.5 83 LYS B N 1
ATOM 1532 C CA . LYS B 1 83 ? -10.672 14.508 -2.102 1 98.5 83 LYS B CA 1
ATOM 1533 C C . LYS B 1 83 ? -9.453 13.711 -2.537 1 98.5 83 LYS B C 1
ATOM 1535 O O . LYS B 1 83 ? -9.516 12.484 -2.674 1 98.5 83 LYS B O 1
ATOM 1540 N N . THR B 1 84 ? -8.383 14.461 -2.695 1 98.81 84 THR B N 1
ATOM 1541 C CA . THR B 1 84 ? -7.082 13.891 -3.039 1 98.81 84 THR B CA 1
ATOM 1542 C C . THR B 1 84 ? -5.992 14.43 -2.117 1 98.81 84 THR B C 1
ATOM 1544 O O . THR B 1 84 ? -6.105 15.547 -1.604 1 98.81 84 THR B O 1
ATOM 1547 N N . ALA B 1 85 ? -4.953 13.656 -1.895 1 98.88 85 ALA B N 1
ATOM 1548 C CA . ALA B 1 85 ? -3.758 14.086 -1.175 1 98.88 85 ALA B CA 1
ATOM 1549 C C . ALA B 1 85 ? -2.516 13.375 -1.703 1 98.88 85 ALA B C 1
ATOM 1551 O O . ALA B 1 85 ? -2.584 12.211 -2.1 1 98.88 85 ALA B O 1
ATOM 1552 N N . THR B 1 86 ? -1.413 14.117 -1.764 1 98.94 86 THR B N 1
ATOM 1553 C CA . THR B 1 86 ? -0.106 13.586 -2.135 1 98.94 86 THR B CA 1
ATOM 1554 C C . THR B 1 86 ? 0.908 13.82 -1.019 1 98.94 86 THR B C 1
ATOM 1556 O O . THR B 1 86 ? 0.947 14.898 -0.421 1 98.94 86 THR B O 1
ATOM 1559 N N . TYR B 1 87 ? 1.693 12.789 -0.722 1 98.88 87 TYR B N 1
ATOM 1560 C CA . TYR B 1 87 ? 2.707 12.914 0.318 1 98.88 87 TYR B CA 1
ATOM 1561 C C . TYR B 1 87 ? 4.023 12.281 -0.124 1 98.88 87 TYR B C 1
ATOM 1563 O O . TYR B 1 87 ? 4.043 11.445 -1.024 1 98.88 87 TYR B O 1
ATOM 1571 N N . SER B 1 88 ? 5.137 12.75 0.513 1 98.69 88 SER B N 1
ATOM 1572 C CA . SER B 1 88 ? 6.465 12.18 0.316 1 98.69 88 SER B CA 1
ATOM 1573 C C . SER B 1 88 ? 7.125 11.844 1.648 1 98.69 88 SER B C 1
ATOM 1575 O O . SER B 1 88 ? 6.758 12.398 2.686 1 98.69 88 SER B O 1
ATOM 1577 N N . ILE B 1 89 ? 7.938 10.852 1.594 1 98.12 89 ILE B N 1
ATOM 1578 C CA . ILE B 1 89 ? 8.805 10.586 2.738 1 98.12 89 ILE B CA 1
ATOM 1579 C C . ILE B 1 89 ? 10.109 11.359 2.586 1 98.12 89 ILE B C 1
ATOM 1581 O O . ILE B 1 89 ? 10.836 11.18 1.604 1 98.12 89 ILE B O 1
ATOM 1585 N N . ILE B 1 90 ? 10.43 12.148 3.611 1 98.25 90 ILE B N 1
ATOM 1586 C CA . ILE B 1 90 ? 11.539 13.078 3.406 1 98.25 90 ILE B CA 1
ATOM 1587 C C . ILE B 1 90 ? 12.664 12.758 4.387 1 98.25 90 ILE B C 1
ATOM 1589 O O . ILE B 1 90 ? 13.789 13.25 4.238 1 98.25 90 ILE B O 1
ATOM 1593 N N . GLN B 1 91 ? 12.43 11.961 5.449 1 97.25 91 GLN B N 1
ATOM 1594 C CA . GLN B 1 91 ? 13.438 11.523 6.41 1 97.25 91 GLN B CA 1
ATOM 1595 C C . GLN B 1 91 ? 13.055 10.188 7.039 1 97.25 91 GLN B C 1
ATOM 1597 O O . GLN B 1 91 ? 11.883 9.805 7.027 1 97.25 91 GLN B O 1
ATOM 1602 N N . GLY B 1 92 ? 14.156 9.5 7.605 1 95.5 92 GLY B N 1
ATOM 1603 C CA . GLY B 1 92 ? 13.906 8.305 8.383 1 95.5 92 GLY B CA 1
ATOM 1604 C C . GLY B 1 92 ? 14.438 7.043 7.727 1 95.5 92 GLY B C 1
ATOM 1605 O O . GLY B 1 92 ? 15.109 7.109 6.699 1 95.5 92 GLY B O 1
ATOM 1606 N N . ASP B 1 93 ? 14.055 5.887 8.281 1 92.38 93 ASP B N 1
ATOM 1607 C CA . ASP B 1 93 ? 14.68 4.602 7.984 1 92.38 93 ASP B CA 1
ATOM 1608 C C . ASP B 1 93 ? 14.32 4.125 6.582 1 92.38 93 ASP B C 1
ATOM 1610 O O . ASP B 1 93 ? 15.094 3.402 5.949 1 92.38 93 ASP B O 1
ATOM 1614 N N . LEU B 1 94 ? 13.258 4.629 6.066 1 89.12 94 LEU B N 1
ATOM 1615 C CA . LEU B 1 94 ? 12.781 4.145 4.777 1 89.12 94 LEU B CA 1
ATOM 1616 C C . LEU B 1 94 ? 13.672 4.637 3.645 1 89.12 94 LEU B C 1
ATOM 1618 O O . LEU B 1 94 ? 13.781 3.99 2.6 1 89.12 94 LEU B O 1
ATOM 1622 N N . LEU B 1 95 ? 14.297 5.688 3.869 1 89.94 95 LEU B N 1
ATOM 1623 C CA . LEU B 1 95 ? 15.094 6.285 2.803 1 89.94 95 LEU B CA 1
ATOM 1624 C C . LEU B 1 95 ? 16.422 5.543 2.633 1 89.94 95 LEU B C 1
ATOM 1626 O O . LEU B 1 95 ? 17.172 5.82 1.701 1 89.94 95 LEU B O 1
ATOM 1630 N N . GLN B 1 96 ? 16.688 4.559 3.451 1 90.19 96 GLN B N 1
ATOM 1631 C CA . GLN B 1 96 ? 17.812 3.662 3.209 1 90.19 96 GLN B CA 1
ATOM 1632 C C . GLN B 1 96 ? 17.531 2.729 2.035 1 90.19 96 GLN B C 1
ATOM 1634 O O . GLN B 1 96 ? 18.453 2.189 1.425 1 90.19 96 GLN B O 1
ATOM 1639 N N . TYR B 1 97 ? 16.203 2.564 1.801 1 88.44 97 TYR B N 1
ATOM 1640 C CA . TYR B 1 97 ? 15.812 1.622 0.762 1 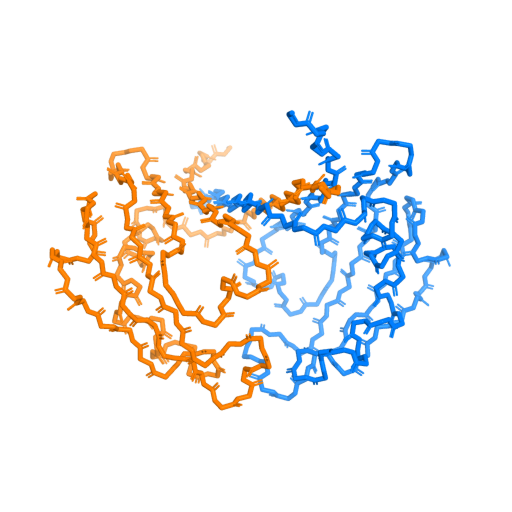88.44 97 TYR B CA 1
ATOM 1641 C C . TYR B 1 97 ? 15.406 2.354 -0.513 1 88.44 97 TYR B C 1
ATOM 1643 O O . TYR B 1 97 ? 15.547 1.814 -1.614 1 88.44 97 TYR B O 1
ATOM 1651 N N . TYR B 1 98 ? 14.906 3.543 -0.335 1 92.19 98 TYR B N 1
ATOM 1652 C CA . TYR B 1 98 ? 14.359 4.301 -1.456 1 92.19 98 TYR B CA 1
ATOM 1653 C C . TYR B 1 98 ? 15 5.68 -1.549 1 92.19 98 TYR B C 1
ATOM 1655 O O . TYR B 1 98 ? 15.227 6.336 -0.53 1 92.19 98 TYR B O 1
ATOM 1663 N N . THR B 1 99 ? 15.289 6.027 -2.768 1 92.12 99 THR B N 1
ATOM 1664 C CA . THR B 1 99 ? 15.789 7.387 -2.951 1 92.12 99 THR B CA 1
ATOM 1665 C C . THR B 1 99 ? 14.633 8.383 -3.016 1 92.12 99 THR B C 1
ATOM 1667 O O . THR B 1 99 ? 14.82 9.57 -2.752 1 92.12 99 THR B O 1
ATOM 1670 N N . LYS B 1 100 ? 13.492 7.93 -3.42 1 95 100 LYS B N 1
ATOM 1671 C CA . LYS B 1 100 ? 12.258 8.711 -3.443 1 95 100 LYS B CA 1
ATOM 1672 C C . LYS B 1 100 ? 11.055 7.852 -3.061 1 95 100 LYS B C 1
ATOM 1674 O O . LYS B 1 100 ? 11.023 6.656 -3.361 1 95 100 LYS B O 1
ATOM 1679 N N . PHE B 1 101 ? 10.164 8.492 -2.434 1 97.06 101 PHE B N 1
ATOM 1680 C CA . PHE B 1 101 ? 8.898 7.871 -2.07 1 97.06 101 PHE B CA 1
ATOM 1681 C C . PHE B 1 101 ? 7.754 8.875 -2.174 1 97.06 101 PHE B C 1
ATOM 1683 O O . PHE B 1 101 ? 7.719 9.859 -1.435 1 97.06 101 PHE B O 1
ATOM 1690 N N . LEU B 1 102 ? 6.844 8.594 -3.088 1 98.38 102 LEU B N 1
ATOM 1691 C CA . LEU B 1 102 ? 5.676 9.438 -3.299 1 98.38 102 LEU B CA 1
ATOM 1692 C C . LEU B 1 102 ? 4.391 8.633 -3.217 1 98.38 102 LEU B C 1
ATOM 1694 O O . LEU B 1 102 ? 4.281 7.566 -3.832 1 98.38 102 LEU B O 1
ATOM 1698 N N . GLY B 1 103 ? 3.484 9.117 -2.396 1 98.69 103 GLY B N 1
ATOM 1699 C CA . GLY B 1 103 ? 2.16 8.516 -2.299 1 98.69 103 GLY B CA 1
ATOM 1700 C C . GLY B 1 103 ? 1.048 9.469 -2.703 1 98.69 103 GLY B C 1
ATOM 1701 O O . GLY B 1 103 ? 1.125 10.672 -2.447 1 98.69 103 GLY B O 1
ATOM 1702 N N . HIS B 1 104 ? -0.005 8.906 -3.379 1 98.88 104 HIS B N 1
ATOM 1703 C CA . HIS B 1 104 ? -1.188 9.664 -3.775 1 98.88 104 HIS B CA 1
ATOM 1704 C C . HIS B 1 104 ? -2.467 8.93 -3.377 1 98.88 104 HIS B C 1
ATOM 1706 O O . HIS B 1 104 ? -2.635 7.75 -3.688 1 98.88 104 HIS B O 1
ATOM 1712 N N . ILE B 1 105 ? -3.346 9.656 -2.721 1 98.81 105 ILE B N 1
ATOM 1713 C CA . ILE B 1 105 ? -4.625 9.117 -2.279 1 98.81 105 ILE B CA 1
ATOM 1714 C C . ILE B 1 105 ? -5.766 9.859 -2.973 1 98.81 105 ILE B C 1
ATOM 1716 O O . ILE B 1 105 ? -5.727 11.086 -3.109 1 98.81 105 ILE B O 1
ATOM 1720 N N . ALA B 1 106 ? -6.77 9.148 -3.396 1 98.75 106 ALA B N 1
ATOM 1721 C CA . ALA B 1 106 ? -7.988 9.734 -3.953 1 98.75 106 ALA B CA 1
ATOM 1722 C C . ALA B 1 106 ? -9.227 8.984 -3.471 1 98.75 106 ALA B C 1
ATOM 1724 O O . ALA B 1 106 ? -9.227 7.754 -3.402 1 98.75 106 ALA B O 1
ATOM 1725 N N . VAL B 1 107 ? -10.203 9.703 -3.064 1 98.25 107 VAL B N 1
ATOM 1726 C CA . VAL B 1 107 ? -11.523 9.172 -2.713 1 98.25 107 VAL B CA 1
ATOM 1727 C C . VAL B 1 107 ? -12.562 9.672 -3.711 1 98.25 107 VAL B C 1
ATOM 1729 O O . VAL B 1 107 ? -12.75 10.883 -3.865 1 98.25 107 VAL B O 1
ATOM 1732 N N . ILE B 1 108 ? -13.188 8.734 -4.414 1 97.31 108 ILE B N 1
ATOM 1733 C CA . ILE B 1 108 ? -14.094 9.047 -5.512 1 97.31 108 ILE B CA 1
ATOM 1734 C C . ILE B 1 108 ? -15.484 8.508 -5.199 1 97.31 108 ILE B C 1
ATOM 1736 O O . ILE B 1 108 ? -15.695 7.297 -5.148 1 97.31 108 ILE B O 1
ATOM 1740 N N . PRO B 1 109 ? -16.406 9.398 -4.984 1 94.56 109 PRO B N 1
ATOM 1741 C CA . PRO B 1 109 ? -17.781 8.906 -4.816 1 94.56 109 PRO B CA 1
ATOM 1742 C C . PRO B 1 109 ? -18.281 8.133 -6.039 1 94.56 109 PRO B C 1
ATOM 1744 O O . PRO B 1 109 ? -17.953 8.492 -7.172 1 94.56 109 PRO B O 1
ATOM 1747 N N . VAL B 1 110 ? -18.797 6.965 -5.73 1 87.56 110 VAL B N 1
ATOM 1748 C CA . VAL B 1 110 ? -19.375 6.168 -6.812 1 87.56 110 VAL B CA 1
ATOM 1749 C C . VAL B 1 110 ? -20.906 6.301 -6.797 1 87.56 110 VAL B C 1
ATOM 1751 O O . VAL B 1 110 ? -21.531 6.238 -5.738 1 87.56 110 VAL B O 1
ATOM 1754 N N . GLY B 1 111 ? -21.422 7.199 -7.602 1 70.06 111 GLY B N 1
ATOM 1755 C CA . GLY B 1 111 ? -22.859 7.371 -7.703 1 70.06 111 GLY B CA 1
ATOM 1756 C C . GLY B 1 111 ? -23.609 6.055 -7.699 1 70.06 111 GLY B C 1
ATOM 1757 O O . GLY B 1 111 ? -23.016 4.988 -7.855 1 70.06 111 GLY B O 1
ATOM 1758 N N . GLU B 1 112 ? -24.812 6.016 -6.945 1 58.44 112 GLU B N 1
ATOM 1759 C CA . GLU B 1 112 ? -25.812 4.965 -7.055 1 58.44 112 GLU B CA 1
ATOM 1760 C C . GLU B 1 112 ? -26.031 4.559 -8.508 1 58.44 112 GLU B C 1
ATOM 1762 O O . GLU B 1 112 ? -26.172 5.418 -9.383 1 58.44 112 GLU B O 1
ATOM 1767 N N . GLY B 1 113 ? -25.25 3.635 -8.992 1 37.94 113 GLY B N 1
ATOM 1768 C CA . GLY B 1 113 ? -25.953 3.197 -10.188 1 37.94 113 GLY B CA 1
ATOM 1769 C C . GLY B 1 113 ? -27.438 3.02 -9.984 1 37.94 113 GLY B C 1
ATOM 1770 O O . GLY B 1 113 ? -27.906 2.934 -8.852 1 37.94 113 GLY B O 1
#

InterPro domains:
  IPR000916 Bet v I/Major latex protein [PF00407] (3-112)
  IPR000916 Bet v I/Major latex protein [SM01037] (3-113)
  IPR023393 START-like domain superfamily [G3DSA:3.30.530.20] (1-113)
  IPR051761 MLP-like hydrophobic ligand-binding [PTHR31907] (4-112)

Foldseek 3Di:
DDDDDDDDDDDDDDPDDLLVVLVCVQVCQPNVCVVPVQFFVHKAWPDDPSRAAQTKIKTATHPPDPQFRIWIKGWHHDDSVQSKTKMWTDDGRNCVPPVTDMDMDGGDDDPDD/DDDDDDDDDDDDDDPDDLLVVLVCVQVCQPNVCVVPVQFFVHKDWDDDPSRAAQTKIKTATHPPDPQFRIWIKGWHHDDSVQSKTKMWTDDGRNCVPPVTDMDMDGGDDDPDD

Organism: NCBI:txid97028

Sequence (226 aa):
MAALRGKLEVDIELKSNADKYWQTIRDSTTIFPKAFPHDYKSIEILEGDGKAAGSIRHFTYAEGSQLAKSSTERIEAADDEKKTATYSIIQGDLLQYYTKFLGHIAVIPVGEGMAALRGKLEVDIELKSNADKYWQTIRDSTTIFPKAFPHDYKSIEILEGDGKAAGSIRHFTYAEGSQLAKSSTERIEAADDEKKTATYSIIQGDLLQYYTKFLGHIAVIPVGEG